Protein AF-A0A957H4E2-F1 (afdb_monomer_lite)

Structure (mmCIF, N/CA/C/O backbone):
data_AF-A0A957H4E2-F1
#
_entry.id   AF-A0A957H4E2-F1
#
loop_
_atom_site.group_PDB
_atom_site.id
_atom_site.type_symbol
_atom_site.label_atom_id
_atom_site.label_alt_id
_atom_site.label_comp_id
_atom_site.label_asym_id
_atom_site.label_entity_id
_atom_site.label_seq_id
_atom_site.pdbx_PDB_ins_code
_atom_site.Cartn_x
_atom_site.Cartn_y
_atom_site.Cartn_z
_atom_site.occupancy
_atom_site.B_iso_or_equiv
_atom_site.auth_seq_id
_atom_site.auth_comp_id
_atom_site.auth_asym_id
_atom_site.auth_atom_id
_atom_site.pdbx_PDB_model_num
ATOM 1 N N . ALA A 1 1 ? -12.665 10.438 5.066 1.00 89.50 1 ALA A N 1
ATOM 2 C CA . ALA A 1 1 ? -11.589 9.584 5.583 1.00 89.50 1 ALA A CA 1
ATOM 3 C C . ALA A 1 1 ? -10.577 10.462 6.295 1.00 89.50 1 ALA A C 1
ATOM 5 O O . ALA A 1 1 ? -10.152 11.450 5.703 1.00 89.50 1 ALA A O 1
ATOM 6 N N . ALA A 1 2 ? -10.287 10.157 7.556 1.00 92.19 2 ALA A N 1
ATOM 7 C CA . ALA A 1 2 ? -9.293 10.855 8.377 1.00 92.19 2 ALA A CA 1
ATOM 8 C C . ALA A 1 2 ? -8.005 10.023 8.428 1.00 92.19 2 ALA A C 1
ATOM 10 O O . ALA A 1 2 ? -8.091 8.807 8.296 1.00 92.19 2 ALA A O 1
ATOM 11 N N . ASP A 1 3 ? -6.829 10.624 8.594 1.00 90.56 3 ASP A N 1
ATOM 12 C CA . ASP A 1 3 ? -5.566 9.874 8.739 1.00 90.56 3 ASP A CA 1
ATOM 13 C C . ASP A 1 3 ? -5.181 9.568 10.193 1.00 90.56 3 ASP A C 1
ATOM 15 O O . ASP A 1 3 ? -4.260 8.786 10.439 1.00 90.56 3 ASP A O 1
ATOM 19 N N . ASP A 1 4 ? -5.919 10.150 11.132 1.00 93.38 4 ASP A N 1
ATOM 20 C CA . ASP A 1 4 ? -5.797 9.985 12.574 1.00 93.38 4 ASP A CA 1
ATOM 21 C C . ASP A 1 4 ? -7.201 9.994 13.221 1.00 93.38 4 ASP A C 1
ATOM 23 O O . ASP A 1 4 ? -8.188 10.362 12.573 1.00 93.38 4 ASP A O 1
ATOM 27 N N . ILE A 1 5 ? -7.313 9.588 14.489 1.00 93.94 5 ILE A N 1
ATOM 28 C CA . ILE A 1 5 ? -8.546 9.698 15.282 1.00 93.94 5 ILE A CA 1
ATOM 29 C C . ILE A 1 5 ? -8.480 10.999 16.098 1.00 93.94 5 ILE A C 1
ATOM 31 O O . ILE A 1 5 ? -7.673 11.084 17.024 1.00 93.94 5 ILE A O 1
ATOM 35 N N . PRO A 1 6 ? -9.333 12.006 15.818 1.00 92.44 6 PRO A N 1
ATOM 36 C CA . PRO A 1 6 ? -9.335 13.263 16.558 1.00 92.44 6 PRO A CA 1
ATOM 37 C C . PRO A 1 6 ? -9.463 13.054 18.078 1.00 92.44 6 PRO A C 1
ATOM 39 O O . PRO A 1 6 ? -10.365 12.330 18.510 1.00 92.44 6 PRO A O 1
ATOM 42 N N . PRO A 1 7 ? -8.663 13.737 18.922 1.00 91.94 7 PRO A N 1
ATOM 43 C CA . PRO A 1 7 ? -8.766 13.629 20.382 1.00 91.94 7 PRO A CA 1
ATOM 44 C C . PRO A 1 7 ? -10.170 13.918 20.930 1.00 91.94 7 PRO A C 1
ATOM 46 O O . PRO A 1 7 ? -10.612 13.289 21.887 1.00 91.94 7 PRO A O 1
ATOM 49 N N . ALA A 1 8 ? -10.910 14.827 20.288 1.00 93.12 8 ALA A N 1
ATOM 50 C CA . ALA A 1 8 ? -12.291 15.129 20.657 1.00 93.12 8 ALA A CA 1
ATOM 51 C C . ALA A 1 8 ? -13.237 13.927 20.479 1.00 93.12 8 ALA A C 1
ATOM 53 O O . ALA A 1 8 ? -14.220 13.805 21.200 1.00 93.12 8 ALA A O 1
ATOM 54 N N . TRP A 1 9 ? -12.955 13.019 19.541 1.00 94.25 9 TRP A N 1
ATOM 55 C CA . TRP A 1 9 ? -13.777 11.823 19.347 1.00 94.25 9 TRP A CA 1
ATOM 56 C C . TRP A 1 9 ? -13.541 10.812 20.472 1.00 94.25 9 TRP A C 1
ATOM 58 O O . TRP A 1 9 ? -14.488 10.180 20.930 1.00 94.25 9 TRP A O 1
ATOM 68 N N . TRP A 1 10 ? -12.315 10.730 20.997 1.00 92.44 10 TRP A N 1
ATOM 69 C CA . TRP A 1 10 ? -12.010 9.941 22.193 1.00 92.44 10 TRP A CA 1
ATOM 70 C C . TRP A 1 10 ? -12.747 10.446 23.437 1.00 92.44 10 TRP A C 1
ATOM 72 O O . TRP A 1 10 ? -13.267 9.638 24.207 1.00 92.44 10 TRP A O 1
ATOM 82 N N . SER A 1 11 ? -12.816 11.765 23.644 1.00 92.06 11 SER A N 1
ATOM 83 C CA . SER A 1 11 ? -13.501 12.343 24.810 1.00 92.06 11 SER A CA 1
ATOM 84 C C . SER A 1 11 ? -15.027 12.264 24.715 1.00 92.06 11 SER A C 1
ATOM 86 O O . SER A 1 11 ? -15.696 12.189 25.742 1.00 92.06 11 SER A O 1
ATOM 88 N N . GLN A 1 12 ? -15.579 12.247 23.500 1.00 94.44 12 GLN A N 1
ATOM 89 C CA . GLN A 1 12 ? -17.020 12.113 23.256 1.00 94.44 12 GLN A CA 1
ATOM 90 C C . GLN A 1 12 ? -17.516 10.661 23.313 1.00 94.44 12 GLN A C 1
ATOM 92 O O . GLN A 1 12 ? -18.709 10.426 23.501 1.00 94.44 12 GLN A O 1
ATOM 97 N N . LEU A 1 13 ? -16.626 9.678 23.159 1.00 95.44 13 LEU A N 1
ATOM 98 C CA . LEU A 1 13 ? -16.972 8.265 23.286 1.00 95.44 13 LEU A CA 1
ATOM 99 C C . LEU A 1 13 ? -17.162 7.880 24.754 1.00 95.44 13 LEU A C 1
ATOM 101 O O . LEU A 1 13 ? -16.257 8.044 25.570 1.00 95.44 13 LEU A O 1
ATOM 105 N N . THR A 1 14 ? -18.295 7.261 25.087 1.00 93.19 14 THR A N 1
ATOM 106 C CA . THR A 1 14 ? -18.456 6.593 26.388 1.00 93.19 14 THR A CA 1
ATOM 107 C C . THR A 1 14 ? -17.452 5.441 26.524 1.00 93.19 14 THR A C 1
ATOM 109 O O . THR A 1 14 ? -16.922 4.958 25.524 1.00 93.19 14 THR A O 1
ATOM 112 N N . LEU A 1 15 ? -17.193 4.962 27.747 1.00 87.69 15 LEU A N 1
ATOM 113 C CA . LEU A 1 15 ? -16.215 3.887 28.011 1.00 87.69 15 LEU A CA 1
ATOM 114 C C . LEU A 1 15 ? -16.519 2.556 27.298 1.00 87.69 15 LEU A C 1
ATOM 116 O O . LEU A 1 15 ? -15.621 1.735 27.142 1.00 87.69 15 LEU A O 1
ATOM 120 N N . THR A 1 16 ? -17.761 2.366 26.853 1.00 89.12 16 THR A N 1
ATOM 121 C CA . THR A 1 16 ? -18.240 1.225 26.055 1.00 89.12 16 THR A CA 1
ATOM 122 C C . THR A 1 16 ? -18.768 1.661 24.685 1.00 89.12 16 THR A C 1
ATOM 124 O O . THR A 1 16 ? -19.478 0.918 24.008 1.00 89.12 16 THR A O 1
ATOM 127 N N . GLY A 1 17 ? -18.459 2.897 24.293 1.00 95.31 17 GLY A N 1
ATOM 128 C CA . GLY A 1 17 ? -18.901 3.500 23.051 1.00 95.31 17 GLY A CA 1
ATOM 129 C C . GLY A 1 17 ? -18.269 2.834 21.836 1.00 95.31 17 GLY A C 1
ATOM 130 O O . GLY A 1 17 ? -17.221 2.188 21.911 1.00 95.3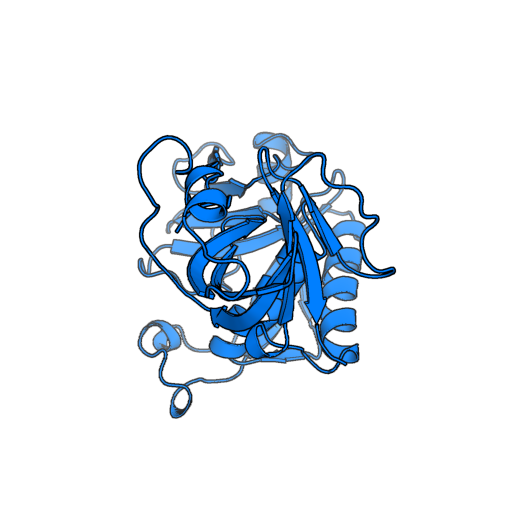1 17 GLY A O 1
ATOM 131 N N . ARG A 1 18 ? -18.912 3.038 20.691 1.00 97.44 18 ARG A N 1
ATOM 132 C CA . ARG A 1 18 ? -18.462 2.554 19.391 1.00 97.44 18 ARG A CA 1
ATOM 133 C C . ARG A 1 18 ? -18.244 3.727 18.456 1.00 97.44 18 ARG A C 1
ATOM 135 O O . ARG A 1 18 ? -19.069 4.637 18.406 1.00 97.44 18 ARG A O 1
ATOM 142 N N . ILE A 1 19 ? -17.178 3.662 17.670 1.00 97.12 19 ILE A N 1
ATOM 143 C CA . ILE A 1 19 ? -16.944 4.580 16.559 1.00 97.12 19 ILE A CA 1
ATOM 144 C C . ILE A 1 19 ? -16.755 3.794 15.271 1.00 97.12 19 ILE A C 1
ATOM 146 O O . ILE A 1 19 ? -16.023 2.810 15.238 1.00 97.12 19 ILE A O 1
ATOM 150 N N . ALA A 1 20 ? -17.421 4.226 14.206 1.00 97.44 20 ALA A N 1
ATOM 151 C CA . ALA A 1 20 ? -17.245 3.678 12.872 1.00 97.44 20 ALA A CA 1
ATOM 152 C C . ALA A 1 20 ? -16.796 4.803 11.944 1.00 97.44 20 ALA A C 1
ATOM 154 O O . ALA A 1 20 ? -17.471 5.828 11.839 1.00 97.44 20 ALA A O 1
ATOM 155 N N . MET A 1 21 ? -15.636 4.646 11.311 1.00 96.25 21 MET A N 1
ATOM 156 C CA . MET A 1 21 ? -15.047 5.718 10.520 1.00 96.25 21 MET A CA 1
ATOM 157 C C . MET A 1 21 ? -14.196 5.206 9.356 1.00 96.25 21 MET A C 1
ATOM 159 O O . MET A 1 21 ? -13.532 4.173 9.466 1.00 96.25 21 MET A O 1
ATOM 163 N N . PRO A 1 22 ? -14.161 5.952 8.239 1.00 95.50 22 PRO A N 1
ATOM 164 C CA . PRO A 1 22 ? -13.151 5.760 7.215 1.00 95.50 22 PRO A CA 1
ATOM 165 C C . PRO A 1 22 ? -11.804 6.327 7.684 1.00 95.50 22 PRO A C 1
ATOM 167 O O . PRO A 1 22 ? -11.683 7.529 7.943 1.00 95.50 22 PRO A O 1
ATOM 170 N N . LEU A 1 23 ? -10.793 5.468 7.735 1.00 94.44 23 LEU A N 1
ATOM 171 C CA . LEU A 1 23 ? -9.433 5.761 8.165 1.00 94.44 23 LEU A CA 1
ATOM 172 C C . LEU A 1 23 ? -8.455 5.626 6.990 1.00 94.44 23 LEU A C 1
ATOM 174 O O . LEU A 1 23 ? -8.566 4.710 6.177 1.00 94.44 23 LEU A O 1
ATOM 178 N N . ILE A 1 24 ? -7.490 6.537 6.915 1.00 92.94 24 ILE A N 1
ATOM 179 C CA . ILE A 1 24 ? -6.344 6.494 6.011 1.00 92.94 24 ILE A CA 1
ATOM 180 C C . ILE A 1 24 ? -5.128 6.009 6.803 1.00 92.94 24 ILE A C 1
ATOM 182 O O . ILE A 1 24 ? -4.700 6.648 7.763 1.00 92.94 24 ILE A O 1
ATOM 186 N N . LEU A 1 25 ? -4.535 4.902 6.367 1.00 90.94 25 LEU A N 1
ATOM 187 C CA . LEU A 1 25 ? -3.287 4.375 6.914 1.00 90.94 25 LEU A CA 1
ATOM 188 C C . LEU A 1 25 ? -2.094 4.861 6.069 1.00 90.94 25 LEU A C 1
ATOM 190 O O . LEU A 1 25 ? -1.960 6.047 5.754 1.00 90.94 25 LEU A O 1
ATOM 194 N N . VAL A 1 26 ? -1.198 3.959 5.699 1.00 88.94 26 VAL A N 1
ATOM 195 C CA . VAL A 1 26 ? -0.041 4.219 4.837 1.00 88.94 26 VAL A CA 1
ATOM 196 C C . VAL A 1 26 ? -0.453 4.383 3.380 1.00 88.94 26 VAL A C 1
ATOM 198 O O . VAL A 1 26 ? -1.421 3.771 2.939 1.00 88.94 26 VAL A O 1
ATOM 201 N N . ALA A 1 27 ? 0.278 5.215 2.632 1.00 86.31 27 ALA A N 1
ATOM 202 C CA . ALA A 1 27 ? 0.116 5.362 1.183 1.00 86.31 27 ALA A CA 1
ATOM 203 C C . ALA A 1 27 ? -1.363 5.457 0.732 1.00 86.31 27 ALA A C 1
ATOM 205 O O . ALA A 1 27 ? -1.785 4.787 -0.209 1.00 86.31 27 ALA A O 1
ATOM 206 N N . ASN A 1 28 ? -2.161 6.262 1.454 1.00 86.50 28 ASN A N 1
ATOM 207 C CA . ASN A 1 28 ? -3.600 6.478 1.240 1.00 86.50 28 ASN A CA 1
ATOM 208 C C . ASN A 1 28 ? -4.463 5.200 1.211 1.00 86.50 28 ASN A C 1
ATOM 210 O O . ASN A 1 28 ? -5.554 5.220 0.639 1.00 86.50 28 ASN A O 1
ATOM 214 N N . LEU A 1 29 ? -3.997 4.105 1.811 1.00 90.88 29 LEU A N 1
ATOM 215 C CA . LEU A 1 29 ? -4.801 2.916 2.050 1.00 90.88 29 LEU A CA 1
ATOM 216 C C . LEU A 1 29 ? -5.994 3.314 2.921 1.00 90.88 29 LEU A C 1
ATOM 218 O O . LEU A 1 29 ? -5.822 3.669 4.088 1.00 90.88 29 LEU A O 1
ATOM 222 N N . GLN A 1 30 ? -7.187 3.289 2.331 1.00 92.75 30 GLN A N 1
ATOM 223 C CA . GLN A 1 30 ? -8.427 3.628 3.013 1.00 92.75 30 GLN A CA 1
ATOM 224 C C . GLN A 1 30 ? -9.163 2.373 3.457 1.00 92.75 30 GLN A C 1
ATOM 226 O O . GLN A 1 30 ? -9.497 1.509 2.646 1.00 92.75 30 GLN A O 1
ATOM 231 N N . LEU A 1 31 ? -9.464 2.317 4.750 1.00 95.56 31 LEU A N 1
ATOM 232 C CA . LEU A 1 31 ? -10.261 1.265 5.364 1.00 95.56 31 LEU A CA 1
ATOM 233 C C . LEU A 1 31 ? -11.445 1.894 6.089 1.00 95.56 31 LEU A C 1
ATOM 235 O O . LEU A 1 31 ? -11.311 2.939 6.719 1.00 95.56 31 LEU A O 1
ATOM 239 N N . PHE A 1 32 ? -12.608 1.260 6.022 1.00 97.31 32 PHE A N 1
ATOM 240 C CA . PHE A 1 32 ? -13.698 1.554 6.939 1.00 97.31 32 PHE A CA 1
ATOM 241 C C . PHE A 1 32 ? -13.554 0.639 8.147 1.00 97.31 32 PHE A C 1
ATOM 243 O O . PHE A 1 32 ? -13.555 -0.588 7.998 1.00 97.31 32 PHE A O 1
ATOM 250 N N . VAL A 1 33 ? -13.405 1.241 9.326 1.00 98.12 33 VAL A N 1
ATOM 251 C CA . VAL A 1 33 ? -13.132 0.521 10.568 1.00 98.12 33 VAL A CA 1
ATOM 252 C C . VAL A 1 33 ? -14.187 0.866 11.601 1.00 98.12 33 VAL A C 1
ATOM 254 O O . VAL A 1 33 ? -14.479 2.037 11.839 1.00 98.12 33 VAL A O 1
ATOM 257 N N . THR A 1 34 ? -14.746 -0.166 12.223 1.00 98.44 34 THR A N 1
ATOM 258 C CA . THR A 1 34 ? -15.570 -0.033 13.425 1.00 98.44 34 THR A CA 1
ATOM 259 C C . THR A 1 34 ? -14.745 -0.451 14.626 1.00 98.44 34 THR A C 1
ATOM 261 O O . THR A 1 34 ? -14.197 -1.551 14.630 1.00 98.44 34 THR A O 1
ATOM 264 N N . PHE A 1 35 ? -14.666 0.411 15.633 1.00 98.25 35 PHE A N 1
ATOM 265 C CA . PHE A 1 35 ? -13.980 0.177 16.893 1.00 98.25 35 PHE A CA 1
ATOM 266 C C . PHE A 1 35 ? -14.965 0.187 18.058 1.00 98.25 35 PHE A C 1
ATOM 268 O O . PHE A 1 35 ? -15.792 1.094 18.158 1.00 98.25 35 PHE A O 1
ATOM 275 N N . ASP A 1 36 ? -14.805 -0.764 18.973 1.00 97.75 36 ASP A N 1
ATOM 276 C CA . ASP A 1 36 ? -15.386 -0.698 20.312 1.00 97.75 36 ASP A CA 1
ATOM 277 C C . ASP A 1 36 ? -14.331 -0.166 21.286 1.00 97.75 36 ASP A C 1
ATOM 279 O O . ASP A 1 36 ? -13.177 -0.612 21.266 1.00 97.75 36 ASP A O 1
ATOM 283 N N . ARG A 1 37 ? -14.719 0.765 22.162 1.00 95.88 37 ARG A N 1
ATOM 284 C CA . ARG A 1 37 ? -13.857 1.227 23.252 1.00 95.88 37 ARG A CA 1
ATOM 285 C C . ARG A 1 37 ? -13.789 0.181 24.357 1.00 95.88 37 ARG A C 1
ATOM 287 O O . ARG A 1 37 ? -14.812 -0.334 24.805 1.00 95.88 37 ARG A O 1
ATOM 294 N N . ARG A 1 38 ? -12.568 -0.130 24.797 1.00 92.00 38 ARG A N 1
ATOM 295 C CA . ARG A 1 38 ? -12.277 -0.996 25.944 1.00 92.00 38 ARG A CA 1
ATOM 296 C C . ARG A 1 38 ? -11.230 -0.315 26.820 1.00 92.00 38 ARG A C 1
ATOM 298 O O . ARG A 1 38 ? -10.031 -0.454 26.599 1.00 92.00 38 ARG A O 1
ATOM 305 N N . GLY A 1 39 ? -11.701 0.453 27.800 1.00 88.88 39 GLY A N 1
ATOM 306 C CA . GLY A 1 39 ? -10.834 1.279 28.641 1.00 88.88 39 GLY A CA 1
ATOM 307 C C . GLY A 1 39 ? -10.182 2.406 27.835 1.00 88.88 39 GLY A C 1
ATOM 308 O O . GLY A 1 39 ? -10.878 3.266 27.285 1.00 88.88 39 GLY A O 1
ATOM 309 N N . GLU A 1 40 ? -8.852 2.392 27.773 1.00 89.12 40 GLU A N 1
ATOM 310 C CA . GLU A 1 40 ? -8.034 3.378 27.049 1.00 89.12 40 GLU A CA 1
ATOM 311 C C . GLU A 1 40 ? -7.718 2.971 25.601 1.00 89.12 40 GLU A C 1
ATOM 313 O O . GLU A 1 40 ? -7.109 3.739 24.860 1.00 89.12 40 GLU A O 1
ATOM 318 N N . GLU A 1 41 ? -8.157 1.785 25.173 1.00 93.12 41 GLU A N 1
ATOM 319 C CA . GLU A 1 41 ? -7.954 1.288 23.814 1.00 93.12 41 GLU A CA 1
ATOM 320 C C . GLU A 1 41 ? -9.254 1.300 22.998 1.00 93.12 41 GLU A C 1
ATOM 322 O O . GLU A 1 41 ? -10.364 1.126 23.512 1.00 93.12 41 GLU A O 1
ATOM 327 N N . LEU A 1 42 ? -9.095 1.416 21.684 1.00 96.31 42 LEU A N 1
ATOM 328 C CA . LEU A 1 42 ? -10.105 1.093 20.684 1.00 96.31 42 LEU A CA 1
ATOM 329 C C . LEU A 1 42 ? -9.711 -0.214 19.994 1.00 96.31 42 LEU A C 1
ATOM 331 O O . LEU A 1 42 ? -8.598 -0.338 19.484 1.00 96.31 42 LEU A O 1
ATOM 335 N N . ILE A 1 43 ? -10.623 -1.185 19.947 1.00 96.56 43 ILE A N 1
ATOM 336 C CA . ILE A 1 43 ? -10.391 -2.494 19.319 1.00 96.56 43 ILE A CA 1
ATOM 337 C C . ILE A 1 43 ? -11.349 -2.665 18.149 1.00 96.56 43 ILE A C 1
ATOM 339 O O . ILE A 1 43 ? -12.562 -2.522 18.306 1.00 96.56 43 ILE A O 1
ATOM 343 N N . SER A 1 44 ? -10.808 -2.971 16.970 1.00 97.88 44 SER A N 1
ATOM 344 C CA . SER A 1 44 ? -11.624 -3.128 15.772 1.00 97.88 44 SER A CA 1
ATOM 345 C C . SER A 1 44 ? -12.539 -4.343 15.886 1.00 97.88 44 SER A C 1
ATOM 347 O O . SER A 1 44 ? -12.067 -5.449 16.165 1.00 97.88 44 SER A O 1
ATOM 349 N N . THR A 1 45 ? -13.815 -4.161 15.580 1.00 97.62 45 THR A N 1
ATOM 350 C CA . THR A 1 45 ? -14.800 -5.237 15.416 1.00 97.62 45 THR A CA 1
ATOM 351 C C . THR A 1 45 ? -15.097 -5.537 13.954 1.00 97.62 45 THR A C 1
ATOM 353 O O . THR A 1 45 ? -15.485 -6.655 13.629 1.00 97.62 45 THR A O 1
ATOM 356 N N . GLN A 1 46 ? -14.870 -4.569 13.065 1.00 97.44 46 GLN A N 1
ATOM 357 C CA . GLN A 1 46 ? -15.009 -4.741 11.625 1.00 97.44 46 GLN A CA 1
ATOM 358 C C . GLN A 1 46 ? -13.978 -3.887 10.895 1.00 97.44 46 GLN A C 1
ATOM 360 O O . GLN A 1 46 ? -13.791 -2.716 11.228 1.00 97.44 46 GLN A O 1
ATOM 365 N N . VAL A 1 47 ? -13.359 -4.465 9.868 1.00 97.75 47 VAL A N 1
ATOM 366 C CA . VAL A 1 47 ? -12.474 -3.775 8.928 1.00 97.75 47 VAL A CA 1
ATOM 367 C C . VAL A 1 47 ? -12.914 -4.142 7.514 1.00 97.75 47 VAL A C 1
ATOM 369 O O . VAL A 1 47 ? -13.173 -5.305 7.213 1.00 97.75 47 VAL A O 1
ATOM 372 N N . SER A 1 48 ? -13.038 -3.148 6.640 1.00 95.44 48 SER A N 1
ATOM 373 C CA . SER A 1 48 ? -13.471 -3.348 5.254 1.00 95.44 48 SER A CA 1
ATOM 374 C C . SER A 1 48 ? -12.786 -2.353 4.315 1.00 95.44 48 SER A C 1
ATOM 376 O O . SER A 1 48 ? -12.416 -1.261 4.758 1.00 95.44 48 SER A O 1
ATOM 378 N N . PRO A 1 49 ? -12.571 -2.709 3.036 1.00 92.19 49 PRO A N 1
ATOM 379 C CA . PRO A 1 49 ? -12.006 -1.781 2.064 1.00 92.19 49 PRO A CA 1
ATOM 380 C C . PRO A 1 49 ? -13.001 -0.647 1.811 1.00 92.19 49 PRO A C 1
ATOM 382 O O . PRO A 1 49 ? -14.213 -0.861 1.854 1.00 92.19 49 PRO A O 1
ATOM 385 N N . THR A 1 50 ? -12.512 0.563 1.544 1.00 91.56 50 THR A N 1
ATOM 386 C CA . THR A 1 50 ? -13.406 1.687 1.259 1.00 91.56 50 THR A CA 1
ATOM 387 C C . THR A 1 50 ? -12.748 2.772 0.416 1.00 91.56 50 THR A C 1
ATOM 389 O O . THR A 1 50 ? -11.527 2.866 0.347 1.00 91.56 50 THR A O 1
ATOM 392 N N . ALA A 1 51 ? -13.564 3.644 -0.179 1.00 88.56 51 ALA A N 1
ATOM 393 C CA . ALA A 1 51 ? -13.117 4.853 -0.863 1.00 88.56 51 ALA A CA 1
ATOM 394 C C . ALA A 1 51 ? -14.023 6.035 -0.484 1.00 88.56 51 ALA A C 1
ATOM 396 O O . ALA A 1 51 ? -15.023 6.310 -1.140 1.00 88.56 51 ALA A O 1
ATOM 397 N N . PHE A 1 52 ? -13.689 6.727 0.605 1.00 90.25 52 PHE A N 1
ATOM 398 C CA . PHE A 1 52 ? -14.382 7.945 1.024 1.00 90.25 52 PHE A CA 1
ATOM 399 C C . PHE A 1 52 ? -13.602 9.192 0.596 1.00 90.25 52 PHE A C 1
ATOM 401 O O . PHE A 1 52 ? -12.367 9.212 0.554 1.00 90.25 52 PHE A O 1
ATOM 408 N N . ILE A 1 53 ? -14.332 10.286 0.372 1.00 89.88 53 ILE A N 1
ATOM 409 C CA . ILE A 1 53 ? -13.732 11.624 0.327 1.00 89.88 53 ILE A CA 1
ATOM 410 C C . ILE A 1 53 ? -12.974 11.902 1.630 1.00 89.88 53 ILE A C 1
ATOM 412 O O . ILE A 1 53 ? -13.330 11.381 2.692 1.00 89.88 53 ILE A O 1
ATOM 416 N N . ARG A 1 54 ? -11.920 12.718 1.576 1.00 88.94 54 ARG A N 1
ATOM 417 C CA . ARG A 1 54 ? -11.150 13.088 2.772 1.00 88.94 54 ARG A CA 1
ATOM 418 C C . ARG A 1 54 ? -11.993 13.921 3.738 1.00 88.94 54 ARG A C 1
ATOM 420 O O . ARG A 1 54 ? -12.857 14.688 3.317 1.00 88.94 54 ARG A O 1
ATOM 427 N N . LEU A 1 55 ? -11.768 13.712 5.034 1.00 89.88 55 LEU A N 1
ATOM 428 C CA . LEU A 1 55 ? -12.296 14.602 6.065 1.00 89.88 55 LEU A CA 1
ATOM 429 C C . LEU A 1 55 ? -11.605 15.959 5.895 1.00 89.88 55 LEU A C 1
ATOM 431 O O . LEU A 1 55 ? -10.411 15.973 5.644 1.00 89.88 55 LEU A O 1
ATOM 435 N N . ARG A 1 56 ? -12.325 17.075 6.006 1.00 87.75 56 ARG A N 1
ATOM 436 C CA . ARG A 1 56 ? -11.714 18.413 5.939 1.00 87.75 56 ARG A CA 1
ATOM 437 C C . ARG A 1 56 ? -11.366 18.913 7.336 1.00 87.75 56 ARG A C 1
ATOM 439 O O . ARG A 1 56 ? -12.111 18.645 8.279 1.00 87.75 56 ARG A O 1
ATOM 446 N N . GLY A 1 57 ? -10.291 19.688 7.449 1.00 85.50 57 GLY A N 1
ATOM 447 C CA . GLY A 1 57 ? -9.892 20.359 8.691 1.00 85.50 57 GLY A CA 1
ATOM 448 C C . GLY A 1 57 ? -8.616 19.787 9.312 1.00 85.50 57 GLY A C 1
ATOM 449 O O . GLY A 1 57 ? -7.786 19.206 8.623 1.00 85.50 57 GLY A O 1
ATOM 450 N N . ALA A 1 58 ? -8.452 19.952 10.628 1.00 78.75 58 ALA A N 1
ATOM 451 C CA . ALA A 1 58 ? -7.191 19.677 11.335 1.00 78.75 58 ALA A CA 1
ATOM 452 C C . ALA A 1 58 ? -6.682 18.221 11.237 1.00 78.75 58 ALA A C 1
ATOM 454 O O . ALA A 1 58 ? -5.506 17.971 11.473 1.00 78.75 58 ALA A O 1
ATOM 455 N N . HIS A 1 59 ? -7.552 17.279 10.861 1.00 76.94 59 HIS A N 1
ATOM 456 C CA . HIS A 1 59 ? -7.250 15.849 10.707 1.00 76.94 59 HIS A CA 1
ATOM 457 C C . HIS A 1 59 ? -7.508 15.347 9.268 1.00 76.94 59 HIS A C 1
ATOM 459 O O . HIS A 1 59 ? -7.835 14.181 9.046 1.00 76.94 59 HIS A O 1
ATOM 465 N N . GLU A 1 60 ? -7.427 16.245 8.276 1.00 78.69 60 GLU A N 1
ATOM 466 C CA . GLU A 1 60 ? -7.530 15.927 6.836 1.00 78.69 60 GLU A CA 1
ATOM 467 C C . GLU A 1 60 ? -6.357 15.084 6.315 1.00 78.69 60 GLU A C 1
ATOM 469 O O . GLU A 1 60 ? -6.464 14.364 5.312 1.00 78.69 60 GLU A O 1
ATOM 474 N N . GLY A 1 61 ? -5.259 15.131 7.059 1.00 68.12 61 GLY A N 1
ATOM 475 C CA . GLY A 1 61 ? -4.124 14.264 6.894 1.00 68.12 61 GLY A CA 1
ATOM 476 C C . GLY A 1 61 ? -3.231 14.533 5.703 1.00 68.12 61 GLY A C 1
ATOM 477 O O . GLY A 1 61 ? -3.575 15.237 4.752 1.00 68.12 61 GLY A O 1
ATOM 478 N N . GLY A 1 62 ? -2.056 13.905 5.737 1.00 69.31 62 GLY A N 1
ATOM 479 C CA . GLY A 1 62 ? -1.075 13.985 4.659 1.00 69.31 62 GLY A CA 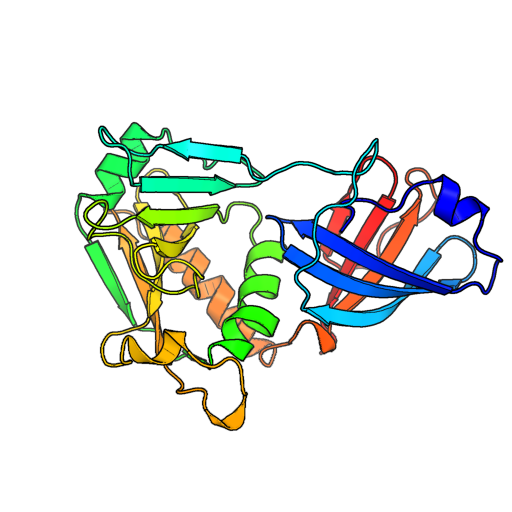1
ATOM 480 C C . GLY A 1 62 ? -1.649 13.453 3.342 1.00 69.31 62 GLY A C 1
ATOM 481 O O . GLY A 1 62 ? -2.048 12.292 3.217 1.00 69.31 62 GLY A O 1
ATOM 482 N N . GLY A 1 63 ? -1.760 14.314 2.332 1.00 72.56 63 GLY A N 1
ATOM 483 C CA . GLY A 1 63 ? -1.979 13.909 0.942 1.00 72.56 63 GLY A CA 1
ATOM 484 C C . GLY A 1 63 ? -0.918 12.921 0.466 1.00 72.56 63 GLY A C 1
ATOM 485 O O . GLY A 1 63 ? 0.174 12.853 1.028 1.00 72.56 63 GLY A O 1
ATOM 486 N N . PHE A 1 64 ? -1.186 12.216 -0.634 1.00 82.88 64 PHE A N 1
ATOM 487 C CA . PHE A 1 64 ? -0.048 11.787 -1.442 1.00 82.88 64 PHE A CA 1
ATOM 488 C C . PHE A 1 64 ? 0.682 13.025 -1.937 1.00 82.88 64 PHE A C 1
ATOM 490 O O . PHE A 1 64 ? 0.052 13.950 -2.456 1.00 82.88 64 PHE A O 1
ATOM 497 N N . LYS A 1 65 ? 2.007 12.998 -1.856 1.00 89.12 65 LYS A N 1
ATOM 498 C CA . LYS A 1 65 ? 2.821 13.869 -2.693 1.00 89.12 65 LYS A CA 1
ATOM 499 C C . LYS A 1 65 ? 2.878 13.262 -4.086 1.00 89.12 65 LYS A C 1
ATOM 501 O O . LYS A 1 65 ? 2.764 12.046 -4.244 1.00 89.12 65 LYS A O 1
ATOM 506 N N . ARG A 1 66 ? 2.997 14.118 -5.094 1.00 91.75 66 AR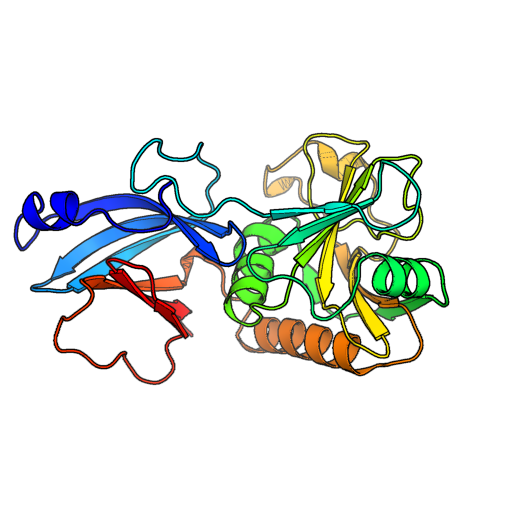G A N 1
ATOM 507 C CA . ARG A 1 66 ? 3.078 13.722 -6.496 1.00 91.75 66 ARG A CA 1
ATOM 508 C C . ARG A 1 66 ? 4.257 14.437 -7.126 1.00 91.75 66 ARG A C 1
ATOM 510 O O . ARG A 1 66 ? 4.302 15.662 -7.085 1.00 91.75 66 ARG A O 1
ATOM 517 N N . THR A 1 67 ? 5.141 13.670 -7.747 1.00 94.19 67 THR A N 1
ATOM 518 C CA . THR A 1 67 ? 6.325 14.199 -8.427 1.00 94.19 67 THR A CA 1
ATOM 519 C C . THR A 1 67 ? 6.347 13.672 -9.851 1.00 94.19 67 THR A C 1
ATOM 521 O O . THR A 1 67 ? 6.128 12.480 -10.074 1.00 94.19 67 THR A O 1
ATOM 524 N N . ALA A 1 68 ? 6.539 14.571 -10.816 1.00 95.06 68 ALA A N 1
ATOM 525 C CA . ALA A 1 68 ? 6.726 14.194 -12.212 1.00 95.06 68 ALA A CA 1
ATOM 526 C C . ALA A 1 68 ? 8.057 13.452 -12.375 1.00 95.06 68 ALA A C 1
ATOM 528 O O . ALA A 1 68 ? 9.021 13.761 -11.682 1.00 95.06 68 ALA A O 1
ATOM 529 N N . VAL A 1 69 ? 8.091 12.473 -13.272 1.00 94.56 69 VAL A N 1
ATOM 530 C CA . VAL A 1 69 ? 9.271 11.652 -13.560 1.00 94.56 69 VAL A CA 1
ATOM 531 C C . VAL A 1 69 ? 9.561 11.775 -15.050 1.00 94.56 69 VAL A C 1
ATOM 533 O O . VAL A 1 69 ? 8.709 11.443 -15.875 1.00 94.56 69 VAL A O 1
ATOM 536 N N . GLY A 1 70 ? 10.753 12.261 -15.390 1.00 88.69 70 GLY A N 1
ATOM 537 C CA . GLY A 1 70 ? 11.174 12.493 -16.771 1.00 88.69 70 GLY A CA 1
ATOM 538 C C . GLY A 1 70 ? 10.796 13.861 -17.357 1.00 88.69 70 GLY A C 1
ATOM 539 O O . GLY A 1 70 ? 10.191 14.695 -16.686 1.00 88.69 70 GLY A O 1
ATOM 540 N N . PRO A 1 71 ? 11.152 14.101 -18.633 1.00 83.19 71 PRO A N 1
ATOM 541 C CA . PRO A 1 71 ? 11.091 15.421 -19.269 1.00 83.19 71 PRO A CA 1
ATOM 542 C C . PRO A 1 71 ? 9.679 15.863 -19.694 1.00 83.19 71 PRO A C 1
ATOM 544 O O . PRO A 1 71 ? 9.486 17.013 -20.080 1.00 83.19 71 PRO A O 1
ATOM 547 N N . GLY A 1 72 ? 8.690 14.963 -19.671 1.00 78.38 72 GLY A N 1
ATOM 548 C CA . GLY A 1 72 ? 7.332 15.218 -20.160 1.00 78.38 72 GLY A CA 1
ATOM 549 C C . GLY A 1 72 ? 6.277 15.289 -19.056 1.00 78.38 72 GLY A C 1
ATOM 550 O O . GLY A 1 72 ? 6.427 14.731 -17.971 1.00 78.38 72 GLY A O 1
ATOM 551 N N . GLN A 1 73 ? 5.139 15.913 -19.364 1.00 75.94 73 GLN A N 1
ATOM 552 C CA . GLN A 1 73 ? 3.956 15.862 -18.505 1.00 75.94 73 GLN A CA 1
ATOM 553 C C . GLN A 1 73 ? 3.186 14.570 -18.789 1.00 75.94 73 GLN A C 1
ATOM 555 O O . GLN A 1 73 ? 2.415 14.491 -19.740 1.00 75.94 73 GLN A O 1
ATOM 560 N N . GLY A 1 74 ? 3.399 13.531 -17.983 1.00 91.00 74 GLY A N 1
ATOM 561 C CA . GLY A 1 74 ? 2.617 12.307 -18.163 1.00 91.00 74 GLY A CA 1
ATOM 562 C C . GLY A 1 74 ? 2.995 11.135 -17.278 1.00 91.00 74 GLY A C 1
ATOM 563 O O . GLY A 1 74 ? 2.111 10.343 -16.969 1.00 91.00 74 GLY A O 1
ATOM 564 N N . VAL A 1 75 ? 4.242 11.057 -16.807 1.00 96.06 75 VAL A N 1
ATOM 565 C CA . VAL A 1 75 ? 4.693 10.024 -15.862 1.00 96.06 75 VAL A CA 1
ATOM 566 C C . VAL A 1 75 ? 4.947 10.655 -14.503 1.00 96.06 75 VAL A C 1
ATOM 568 O O . VAL A 1 75 ? 5.501 11.750 -14.403 1.00 96.06 75 VAL A O 1
ATOM 571 N N . PHE A 1 76 ? 4.481 10.006 -13.445 1.00 95.75 76 PHE A N 1
ATOM 572 C CA . PHE A 1 76 ? 4.594 10.534 -12.097 1.00 95.75 76 PHE A CA 1
ATOM 573 C C . PHE A 1 76 ? 4.569 9.429 -11.051 1.00 95.75 76 PHE A C 1
ATOM 575 O O . PHE A 1 76 ? 3.950 8.382 -11.235 1.00 95.75 76 PHE A O 1
ATOM 582 N N . VAL A 1 77 ? 5.208 9.710 -9.922 1.00 95.75 77 VAL A N 1
ATOM 583 C CA . VAL A 1 77 ? 5.130 8.891 -8.715 1.00 95.75 77 VAL A CA 1
ATOM 584 C C . VAL A 1 77 ? 4.250 9.577 -7.681 1.00 95.75 77 VAL A C 1
ATOM 586 O O . VAL A 1 77 ? 4.350 10.789 -7.473 1.00 95.75 77 VAL A O 1
ATOM 589 N N . ARG A 1 78 ? 3.376 8.805 -7.030 1.00 94.12 78 ARG A N 1
ATOM 590 C CA . ARG A 1 78 ? 2.624 9.230 -5.845 1.00 94.12 78 ARG A CA 1
ATOM 591 C C . ARG A 1 78 ? 3.081 8.444 -4.635 1.00 94.12 78 ARG A C 1
ATOM 593 O O . ARG A 1 78 ? 3.142 7.218 -4.682 1.00 94.12 78 ARG A O 1
ATOM 600 N N . TYR A 1 79 ? 3.359 9.148 -3.549 1.00 92.19 79 TYR A N 1
ATOM 601 C CA . TYR A 1 79 ? 3.998 8.544 -2.389 1.00 92.19 79 TYR A CA 1
ATOM 602 C C . TYR A 1 79 ? 3.620 9.228 -1.076 1.00 92.19 79 TYR A C 1
ATOM 604 O O . TYR A 1 79 ? 3.240 10.403 -1.053 1.00 92.19 79 TYR A O 1
ATOM 612 N N . GLY A 1 80 ? 3.704 8.463 0.015 1.00 85.50 80 GLY A N 1
ATOM 613 C CA . GLY A 1 80 ? 3.715 9.000 1.379 1.00 85.50 80 GLY A CA 1
ATOM 614 C C . GLY A 1 80 ? 5.132 9.399 1.794 1.00 85.50 80 GLY A C 1
ATOM 615 O O . GLY A 1 80 ? 5.357 10.531 2.217 1.00 85.50 80 GLY A O 1
ATOM 616 N N . THR A 1 81 ? 6.089 8.500 1.553 1.00 86.94 81 THR A N 1
ATOM 617 C CA . THR A 1 81 ? 7.531 8.698 1.757 1.00 86.94 81 THR A CA 1
ATOM 618 C C . THR A 1 81 ? 8.224 8.790 0.398 1.00 86.94 81 THR A C 1
ATOM 620 O O . THR A 1 81 ? 7.938 7.959 -0.461 1.00 86.94 81 THR A O 1
ATOM 623 N N . PRO A 1 82 ? 9.073 9.803 0.141 1.00 90.06 82 PRO A N 1
ATOM 624 C CA . PRO A 1 82 ? 9.738 9.936 -1.153 1.00 90.06 82 PRO A CA 1
ATOM 625 C C . PRO A 1 82 ? 10.598 8.703 -1.467 1.00 90.06 82 PRO A C 1
ATOM 627 O O . PRO A 1 82 ? 11.245 8.184 -0.556 1.00 90.06 82 PRO A O 1
ATOM 630 N N . PRO A 1 83 ? 10.626 8.243 -2.733 1.00 92.19 83 PRO A N 1
ATOM 631 C CA . PRO A 1 83 ? 11.512 7.156 -3.129 1.00 92.19 83 PRO A CA 1
ATOM 632 C C . PRO A 1 83 ? 12.984 7.577 -2.966 1.00 92.19 83 PRO A C 1
ATOM 634 O O . PRO A 1 83 ? 13.291 8.767 -3.083 1.00 92.19 83 PRO A O 1
ATOM 637 N N . PRO A 1 84 ? 13.916 6.627 -2.769 1.00 92.81 84 PRO A N 1
ATOM 638 C CA . PRO A 1 84 ? 15.341 6.911 -2.568 1.00 92.81 84 PRO A CA 1
ATOM 639 C C . PRO A 1 84 ? 16.090 7.284 -3.867 1.00 92.81 84 PRO A C 1
ATOM 641 O O . PRO A 1 84 ? 17.310 7.170 -3.935 1.00 92.81 84 PRO A O 1
ATOM 644 N N . LEU A 1 85 ? 15.375 7.710 -4.912 1.00 94.00 85 LEU A N 1
ATOM 645 C CA . LEU A 1 85 ? 15.917 8.084 -6.219 1.00 94.00 85 LEU A CA 1
ATOM 646 C C . LEU A 1 85 ? 15.448 9.485 -6.605 1.00 94.00 85 LEU A C 1
ATOM 648 O O . LEU A 1 85 ? 14.305 9.862 -6.328 1.00 94.00 85 LEU A O 1
ATOM 652 N N . SER A 1 86 ? 16.299 10.227 -7.319 1.00 94.81 86 SER A N 1
ATOM 653 C CA . SER A 1 86 ? 15.843 11.439 -7.999 1.00 94.81 86 SER A CA 1
ATOM 654 C C . SER A 1 86 ? 14.857 11.086 -9.125 1.00 94.81 86 SER A C 1
ATOM 656 O O . SER A 1 86 ? 14.911 9.977 -9.675 1.00 94.81 86 SER A O 1
ATOM 658 N N . PRO A 1 87 ? 13.953 12.007 -9.501 1.00 95.31 87 PRO A N 1
ATOM 659 C CA . PRO A 1 87 ? 13.058 11.799 -10.637 1.00 95.31 87 PRO A CA 1
ATOM 660 C C . PRO A 1 87 ? 13.788 11.470 -11.945 1.00 95.31 87 PRO A C 1
ATOM 662 O O . PRO A 1 87 ? 13.288 10.676 -12.739 1.00 95.31 87 PRO A O 1
ATOM 665 N N . GLU A 1 88 ? 14.967 12.047 -12.166 1.00 95.19 88 GLU A N 1
ATOM 666 C CA . GLU A 1 88 ? 15.791 11.828 -13.356 1.00 95.19 88 GLU A CA 1
ATOM 667 C C . GLU A 1 88 ? 16.369 10.410 -13.366 1.00 95.19 88 GLU A C 1
ATOM 669 O O . GLU A 1 88 ? 16.164 9.677 -14.331 1.00 95.19 88 GLU A O 1
ATOM 674 N N . ALA A 1 89 ? 16.988 9.983 -12.258 1.00 95.62 89 ALA A N 1
ATOM 675 C CA . ALA A 1 89 ? 17.557 8.642 -12.129 1.00 95.62 89 ALA A CA 1
ATOM 676 C C . ALA A 1 89 ? 16.477 7.555 -12.243 1.00 95.62 89 ALA A C 1
ATOM 678 O O . ALA A 1 89 ? 16.674 6.529 -12.895 1.00 95.62 89 ALA A O 1
ATOM 679 N N . LEU A 1 90 ? 15.298 7.791 -11.656 1.00 96.62 90 LEU A N 1
ATOM 680 C CA . LEU A 1 90 ? 14.173 6.876 -11.810 1.00 96.62 90 LEU A CA 1
ATOM 681 C C . LEU A 1 90 ? 13.707 6.807 -13.272 1.00 96.62 90 LEU A C 1
ATOM 683 O O . LEU A 1 90 ? 13.447 5.719 -13.779 1.00 96.62 90 LEU A O 1
ATOM 687 N N . TYR A 1 91 ? 13.608 7.941 -13.968 1.00 96.31 91 TYR A N 1
ATOM 688 C CA . TYR A 1 91 ? 13.213 7.954 -15.376 1.00 96.31 91 TYR A CA 1
ATOM 689 C C . TYR A 1 91 ? 14.207 7.199 -16.271 1.00 96.31 91 TYR A C 1
ATOM 691 O O . TYR A 1 91 ? 13.786 6.416 -17.126 1.00 96.31 91 TYR A O 1
ATOM 699 N N . GLU A 1 92 ? 15.510 7.381 -16.051 1.00 95.75 92 GLU A N 1
ATOM 700 C CA . GLU A 1 92 ? 16.567 6.639 -16.750 1.00 95.75 92 GLU A CA 1
ATOM 701 C C . GLU A 1 92 ? 16.428 5.126 -16.538 1.00 95.75 92 GLU A C 1
ATOM 703 O O . GLU A 1 92 ? 16.451 4.361 -17.503 1.00 95.75 92 GLU A O 1
ATOM 708 N N . GLN A 1 93 ? 16.184 4.676 -15.301 1.00 96.31 93 GLN A N 1
ATOM 709 C CA . GLN A 1 93 ? 15.936 3.257 -15.032 1.00 96.31 93 GLN A CA 1
ATOM 710 C C . GLN A 1 93 ? 14.680 2.740 -15.746 1.00 96.31 93 GLN A C 1
ATOM 712 O O . GLN A 1 93 ? 14.725 1.680 -16.373 1.00 96.31 93 GLN A O 1
ATOM 717 N N . LEU A 1 94 ? 13.565 3.476 -15.667 1.00 96.31 94 LEU A N 1
ATOM 718 C CA . LEU A 1 94 ? 12.279 3.072 -16.248 1.00 96.31 94 LEU A CA 1
ATOM 719 C C . LEU A 1 94 ? 12.328 2.956 -17.780 1.00 96.31 94 LEU A C 1
ATOM 721 O O . LEU A 1 94 ? 11.661 2.099 -18.362 1.00 96.31 94 LEU A O 1
ATOM 725 N N . THR A 1 95 ? 13.116 3.813 -18.429 1.00 95.38 95 THR A N 1
ATOM 726 C CA . THR A 1 95 ? 13.290 3.836 -19.891 1.00 95.38 95 THR A CA 1
ATOM 727 C C . THR A 1 95 ? 14.400 2.917 -20.394 1.00 95.38 95 THR A C 1
ATOM 729 O O . THR A 1 95 ? 14.461 2.641 -21.592 1.00 95.38 95 THR A O 1
ATOM 732 N N . GLY A 1 96 ? 15.255 2.425 -19.496 1.00 93.81 96 GLY A N 1
ATOM 733 C CA . GLY A 1 96 ? 16.333 1.497 -19.803 1.00 93.81 96 GLY A CA 1
ATOM 734 C C . GLY A 1 96 ? 15.876 0.045 -19.970 1.00 93.81 96 GLY A C 1
ATOM 735 O O . GLY A 1 96 ? 14.771 -0.263 -20.423 1.00 93.81 96 GLY A O 1
ATOM 736 N N . GLN A 1 97 ? 16.767 -0.886 -19.612 1.00 93.12 97 GLN A N 1
ATOM 737 C CA . GLN A 1 97 ? 16.494 -2.311 -19.756 1.00 93.12 97 GLN A CA 1
ATOM 738 C C . GLN A 1 97 ? 15.344 -2.759 -18.848 1.00 93.12 97 GLN A C 1
ATOM 740 O O . GLN A 1 97 ? 15.345 -2.516 -17.641 1.00 93.12 97 GLN A O 1
ATOM 745 N N . GLN A 1 98 ? 14.416 -3.501 -19.447 1.00 95.06 98 GLN A N 1
ATOM 746 C CA . GLN A 1 98 ? 13.260 -4.086 -18.787 1.00 95.06 98 GLN A CA 1
ATOM 747 C C . GLN A 1 98 ? 13.329 -5.610 -18.834 1.00 95.06 98 GLN A C 1
ATOM 749 O O . GLN A 1 98 ? 13.633 -6.193 -19.875 1.00 95.06 98 GLN A O 1
ATOM 754 N N . ARG A 1 99 ? 13.053 -6.269 -17.704 1.00 96.44 99 ARG A N 1
ATOM 755 C CA . ARG A 1 99 ? 13.000 -7.737 -17.618 1.00 96.44 99 ARG A CA 1
ATOM 756 C C . ARG A 1 99 ? 11.766 -8.183 -16.825 1.00 96.44 99 ARG A C 1
ATOM 758 O O . ARG A 1 99 ? 11.674 -7.854 -15.642 1.00 96.44 99 ARG A O 1
ATOM 765 N N . PRO A 1 100 ? 10.815 -8.903 -17.440 1.00 96.00 100 PRO A N 1
ATOM 766 C CA . PRO A 1 100 ? 9.680 -9.454 -16.714 1.00 96.00 100 PRO A CA 1
ATOM 767 C C . PRO A 1 100 ? 10.084 -10.718 -15.943 1.00 96.00 100 PRO A C 1
ATOM 769 O O . PRO A 1 100 ? 10.798 -11.580 -16.455 1.00 96.00 100 PRO A O 1
ATOM 772 N N . HIS A 1 101 ? 9.562 -10.852 -14.728 1.00 96.12 101 HIS A N 1
ATOM 773 C CA . HIS A 1 101 ? 9.719 -12.008 -13.848 1.00 96.12 101 HIS A CA 1
ATOM 774 C C . HIS A 1 101 ? 8.332 -12.579 -13.540 1.00 96.12 101 HIS A C 1
ATOM 776 O O . HIS A 1 101 ? 7.585 -11.987 -12.752 1.00 96.12 101 HIS A O 1
ATOM 782 N N . PRO A 1 102 ? 7.929 -13.691 -14.177 1.00 95.25 102 PRO A N 1
ATOM 783 C CA . PRO A 1 102 ? 6.604 -14.257 -13.971 1.00 95.25 102 PRO A CA 1
ATOM 784 C C . PRO A 1 102 ? 6.456 -14.795 -12.546 1.00 95.25 102 PRO A C 1
ATOM 786 O O . PRO A 1 102 ? 7.358 -15.447 -12.020 1.00 95.25 102 PRO A O 1
ATOM 789 N N . MET A 1 103 ? 5.290 -14.572 -11.941 1.00 95.06 103 MET A N 1
ATOM 790 C CA . MET A 1 103 ? 4.934 -15.163 -10.654 1.00 95.06 103 MET A CA 1
ATOM 791 C C . MET A 1 103 ? 3.895 -16.270 -10.825 1.00 95.06 103 MET A C 1
ATOM 793 O O . MET A 1 103 ? 3.090 -16.250 -11.751 1.00 95.06 103 MET A O 1
ATOM 797 N N . GLN A 1 104 ? 3.870 -17.221 -9.888 1.00 93.00 104 GLN A N 1
ATOM 798 C CA . GLN A 1 104 ? 2.856 -18.288 -9.840 1.00 93.00 104 GLN A CA 1
ATOM 799 C C . GLN A 1 104 ? 1.571 -17.858 -9.112 1.00 93.00 104 GLN A C 1
ATOM 801 O O . GLN A 1 104 ? 0.746 -18.683 -8.721 1.00 93.00 104 GLN A O 1
ATOM 806 N N . VAL A 1 105 ? 1.397 -16.553 -8.902 1.00 94.25 105 VAL A N 1
ATOM 807 C CA . VAL A 1 105 ? 0.249 -15.987 -8.200 1.00 94.25 105 VAL A CA 1
ATOM 808 C C . VAL A 1 105 ? -0.783 -15.534 -9.222 1.00 94.25 105 VAL A C 1
ATOM 810 O O . VAL A 1 105 ? -0.530 -14.640 -10.029 1.00 94.25 105 VAL A O 1
ATOM 813 N N . ARG A 1 106 ? -1.966 -16.146 -9.148 1.00 93.00 106 ARG A N 1
ATOM 814 C CA . ARG A 1 106 ? -3.178 -15.674 -9.818 1.00 93.00 106 ARG A CA 1
ATOM 815 C C . ARG A 1 106 ? -4.105 -15.024 -8.811 1.00 93.00 106 ARG A C 1
ATOM 817 O O . ARG A 1 106 ? -4.269 -15.563 -7.712 1.00 93.00 106 ARG A O 1
ATOM 824 N N . LEU A 1 107 ? -4.705 -13.912 -9.206 1.00 91.50 107 LEU A N 1
ATOM 825 C CA . LEU A 1 107 ? -5.644 -13.174 -8.376 1.00 91.50 107 LEU A CA 1
ATOM 826 C C . LEU A 1 107 ? -6.670 -12.428 -9.229 1.00 91.50 107 LEU A C 1
ATOM 828 O O . LEU A 1 107 ? -6.461 -12.180 -10.421 1.00 91.50 107 LEU A O 1
ATOM 832 N N . THR A 1 108 ? -7.792 -12.107 -8.605 1.00 89.19 108 THR A N 1
ATOM 833 C CA . THR A 1 108 ? -8.826 -11.219 -9.139 1.00 89.19 108 THR A CA 1
ATOM 834 C C . THR A 1 108 ? -8.500 -9.744 -8.851 1.00 89.19 108 THR A C 1
ATOM 836 O O . THR A 1 108 ? -7.737 -9.433 -7.932 1.00 89.19 108 THR A O 1
ATOM 839 N N . PRO A 1 109 ? -9.100 -8.798 -9.591 1.00 86.44 109 PRO A N 1
ATOM 840 C CA . PRO A 1 109 ? -9.116 -7.370 -9.253 1.00 86.44 109 PRO A CA 1
ATOM 841 C C . PRO A 1 109 ? -9.480 -7.071 -7.800 1.00 86.44 109 PRO A C 1
ATOM 843 O O . PRO A 1 109 ? -8.869 -6.211 -7.166 1.00 86.44 109 PRO A O 1
ATOM 846 N N . TRP A 1 110 ? -10.468 -7.788 -7.271 1.00 86.81 110 TRP A N 1
ATOM 847 C CA . TRP A 1 110 ? -10.908 -7.652 -5.896 1.00 86.81 110 TRP A CA 1
ATOM 848 C C . TRP A 1 110 ? -9.828 -8.107 -4.925 1.00 86.81 110 TRP A C 1
ATOM 850 O O . TRP A 1 110 ? -9.426 -7.320 -4.078 1.00 86.81 110 TRP A O 1
ATOM 860 N N . GLU A 1 111 ? -9.268 -9.310 -5.095 1.00 92.06 111 GLU A N 1
ATOM 861 C CA . GLU A 1 111 ? -8.152 -9.782 -4.263 1.00 92.06 111 GLU A CA 1
ATOM 862 C C . GLU A 1 111 ? -6.942 -8.839 -4.316 1.00 92.06 111 GLU A C 1
ATOM 864 O O . GLU A 1 111 ? -6.287 -8.623 -3.294 1.00 92.06 111 GLU A O 1
ATOM 869 N N . LEU A 1 112 ? -6.656 -8.234 -5.476 1.00 92.44 112 LEU A N 1
ATOM 870 C CA . LEU A 1 112 ? -5.624 -7.204 -5.580 1.00 92.44 112 LEU A CA 1
ATOM 871 C C . LEU A 1 112 ? -5.920 -6.056 -4.607 1.00 92.44 112 LEU A C 1
ATOM 873 O O . LEU A 1 112 ? -5.069 -5.711 -3.794 1.00 92.44 112 LEU A O 1
ATOM 877 N N . GLN A 1 113 ? -7.125 -5.487 -4.662 1.00 89.56 113 GLN A N 1
ATOM 878 C CA . GLN A 1 113 ? -7.493 -4.304 -3.880 1.00 89.56 113 GLN A CA 1
ATOM 879 C C . GLN A 1 113 ? -7.742 -4.583 -2.397 1.00 89.56 113 GLN A C 1
ATOM 881 O O . GLN A 1 113 ? -7.422 -3.745 -1.556 1.00 89.56 113 GLN A O 1
ATOM 886 N N . THR A 1 114 ? -8.314 -5.735 -2.058 1.00 92.12 114 THR A N 1
ATOM 887 C CA . THR A 1 114 ? -8.791 -6.028 -0.701 1.00 92.12 114 THR A CA 1
ATOM 888 C C . THR A 1 114 ? -7.864 -6.945 0.083 1.00 92.12 114 THR A C 1
ATOM 890 O O . THR A 1 114 ? -8.098 -7.157 1.274 1.00 92.12 114 THR A O 1
ATOM 893 N N . ALA A 1 115 ? -6.828 -7.496 -0.550 1.00 95.38 115 ALA A N 1
ATOM 894 C CA . ALA A 1 115 ? -5.862 -8.377 0.096 1.00 95.38 115 ALA A CA 1
ATOM 895 C C . ALA A 1 115 ? -4.422 -7.960 -0.207 1.00 95.38 115 ALA A C 1
ATOM 897 O O . ALA A 1 115 ? -3.729 -7.478 0.691 1.00 95.38 115 ALA A O 1
ATOM 898 N N . LEU A 1 116 ? -3.980 -8.085 -1.462 1.00 97.06 116 LEU A N 1
ATOM 899 C CA . LEU A 1 116 ? -2.565 -7.925 -1.797 1.00 97.06 116 LEU A CA 1
ATOM 900 C C . LEU A 1 116 ? -2.072 -6.481 -1.613 1.00 97.06 116 LEU A C 1
ATOM 902 O O . LEU A 1 116 ? -1.047 -6.279 -0.971 1.00 97.06 116 LEU A O 1
ATOM 906 N N . LEU A 1 117 ? -2.780 -5.471 -2.130 1.00 95.56 117 LEU A N 1
ATOM 907 C CA . LEU A 1 117 ? -2.362 -4.069 -1.980 1.00 95.56 117 LEU A CA 1
ATOM 908 C C . LEU A 1 117 ? -2.279 -3.636 -0.505 1.00 95.56 117 LEU A C 1
ATOM 910 O O . LEU A 1 117 ? -1.230 -3.121 -0.123 1.00 95.56 117 LEU A O 1
ATOM 914 N N . PRO A 1 118 ? -3.302 -3.864 0.348 1.00 95.62 118 PRO A N 1
ATOM 915 C CA . PRO A 1 118 ? -3.208 -3.567 1.774 1.00 95.62 118 PRO A CA 1
ATOM 916 C C . PRO A 1 118 ? -2.017 -4.247 2.449 1.00 95.62 118 PRO A C 1
ATOM 918 O O . PRO A 1 118 ? -1.308 -3.598 3.211 1.00 95.62 118 PRO A O 1
ATOM 921 N N . TRP A 1 119 ? -1.777 -5.528 2.147 1.00 96.81 119 TRP A N 1
ATOM 922 C CA . TRP A 1 119 ? -0.627 -6.261 2.672 1.00 96.81 119 TRP A CA 1
ATOM 923 C C . TRP A 1 119 ? 0.693 -5.595 2.281 1.00 96.81 119 TRP A C 1
ATOM 925 O O . TRP A 1 119 ? 1.503 -5.280 3.147 1.00 96.81 119 TRP A O 1
ATOM 935 N N . LEU A 1 120 ? 0.895 -5.339 0.986 1.00 97.00 120 LEU A N 1
ATOM 936 C CA . LEU A 1 120 ? 2.139 -4.773 0.472 1.00 97.00 120 LEU A CA 1
ATOM 937 C C . LEU A 1 120 ? 2.418 -3.387 1.050 1.00 97.00 120 LEU A C 1
ATOM 939 O O . LEU A 1 120 ? 3.511 -3.153 1.545 1.00 97.00 120 LEU A O 1
ATOM 943 N N . LEU A 1 121 ? 1.434 -2.486 1.031 1.00 94.62 121 LEU A N 1
ATOM 944 C CA . LEU A 1 121 ? 1.626 -1.108 1.490 1.00 94.62 121 LEU A CA 1
ATOM 945 C C . LEU A 1 121 ? 1.947 -1.024 2.987 1.00 94.62 121 LEU A C 1
ATOM 947 O O . LEU A 1 121 ? 2.665 -0.123 3.405 1.00 94.62 121 LEU A O 1
ATOM 951 N N . LEU A 1 122 ? 1.407 -1.945 3.790 1.00 94.19 122 LEU A N 1
ATOM 952 C CA . LEU A 1 122 ? 1.640 -2.005 5.233 1.00 94.19 122 LEU A CA 1
ATOM 953 C C . LEU A 1 122 ? 2.989 -2.645 5.585 1.00 94.19 122 LEU A C 1
ATOM 955 O O . LEU A 1 122 ? 3.620 -2.216 6.545 1.00 94.19 122 LEU A O 1
ATOM 959 N N . GLN A 1 123 ? 3.432 -3.642 4.817 1.00 93.88 123 GLN A N 1
ATOM 960 C CA . GLN A 1 123 ? 4.722 -4.309 5.029 1.00 93.88 123 GLN A CA 1
ATOM 961 C C . GLN A 1 123 ? 5.897 -3.549 4.401 1.00 93.88 123 GLN A C 1
ATOM 963 O O . GLN A 1 123 ? 7.034 -3.727 4.826 1.00 93.88 123 GLN A O 1
ATOM 968 N N . GLU A 1 124 ? 5.632 -2.712 3.397 1.00 94.69 124 GLU A N 1
ATOM 969 C CA . GLU A 1 124 ? 6.658 -2.005 2.640 1.00 94.69 124 GLU A CA 1
ATOM 970 C C . GLU A 1 124 ? 6.328 -0.512 2.473 1.00 94.69 124 GLU A C 1
ATOM 972 O O . GLU A 1 124 ? 5.710 -0.108 1.480 1.00 94.69 124 GLU A O 1
ATOM 977 N N . PRO A 1 125 ? 6.751 0.334 3.431 1.00 89.50 125 PRO A N 1
ATOM 978 C CA . PRO A 1 125 ? 6.504 1.775 3.393 1.00 89.50 125 PRO A CA 1
ATOM 979 C C . PRO A 1 125 ? 7.189 2.512 2.232 1.00 89.50 125 PRO A C 1
ATOM 981 O O . PRO A 1 125 ? 6.807 3.645 1.933 1.00 89.50 125 PRO A O 1
ATOM 984 N N . GLU A 1 126 ? 8.194 1.902 1.592 1.00 93.25 126 GLU A N 1
ATOM 985 C CA . GLU A 1 126 ? 8.914 2.481 0.447 1.00 93.25 126 GLU A CA 1
ATOM 986 C C . GLU A 1 126 ? 8.186 2.271 -0.889 1.00 93.25 126 GLU A C 1
ATOM 988 O O . GLU A 1 126 ? 8.600 2.824 -1.911 1.00 93.25 126 GLU A O 1
ATOM 993 N N . LEU A 1 127 ? 7.092 1.497 -0.910 1.00 95.81 127 LEU A N 1
ATOM 994 C CA . LEU A 1 127 ? 6.280 1.353 -2.113 1.00 95.81 127 LEU A CA 1
ATOM 995 C C . LEU A 1 127 ? 5.615 2.675 -2.491 1.00 95.81 127 LEU A C 1
ATOM 997 O O . LEU A 1 127 ? 4.948 3.339 -1.692 1.00 95.81 127 LEU A O 1
ATOM 1001 N N . VAL A 1 128 ? 5.730 3.006 -3.771 1.00 96.12 128 VAL A N 1
ATOM 1002 C CA . VAL A 1 128 ? 5.096 4.174 -4.376 1.00 96.12 128 VAL A CA 1
ATOM 1003 C C . VAL A 1 128 ? 4.154 3.738 -5.487 1.00 96.12 128 VAL A C 1
ATOM 1005 O O . VAL A 1 128 ? 4.320 2.682 -6.096 1.00 96.12 128 VAL A O 1
ATOM 1008 N N . TYR A 1 129 ? 3.164 4.568 -5.791 1.00 96.06 129 TYR A N 1
ATOM 1009 C CA . TYR A 1 129 ? 2.350 4.373 -6.984 1.00 96.06 129 TYR A CA 1
ATOM 1010 C C . TYR A 1 129 ? 3.069 5.009 -8.166 1.00 96.06 129 TYR A C 1
ATOM 1012 O O . TYR A 1 129 ? 3.265 6.225 -8.182 1.00 96.06 129 TYR A O 1
ATOM 1020 N N . LEU A 1 130 ? 3.432 4.208 -9.161 1.00 97.12 130 LEU A N 1
ATOM 1021 C CA . LEU A 1 130 ? 3.894 4.697 -10.454 1.00 97.12 130 LEU A CA 1
ATOM 1022 C C . LEU A 1 130 ? 2.688 4.829 -11.382 1.00 97.12 130 LEU A C 1
ATOM 1024 O O . LEU A 1 130 ? 1.868 3.914 -11.489 1.00 97.12 130 LEU A O 1
ATOM 1028 N N . GLN A 1 131 ? 2.568 5.982 -12.028 1.00 95.94 131 GLN A N 1
ATOM 1029 C CA . GLN A 1 131 ? 1.449 6.304 -12.899 1.00 95.94 131 GLN A CA 1
ATOM 1030 C C . GLN A 1 131 ? 1.934 6.922 -14.204 1.00 95.94 131 GLN A C 1
ATOM 1032 O O . GLN A 1 131 ? 2.846 7.749 -14.212 1.00 95.94 131 GLN A O 1
ATOM 1037 N N . ALA A 1 132 ? 1.290 6.539 -15.302 1.00 95.00 132 ALA A N 1
ATOM 1038 C CA . ALA A 1 132 ? 1.527 7.112 -16.616 1.00 95.00 132 ALA A CA 1
ATOM 1039 C C . ALA A 1 132 ? 0.206 7.382 -17.329 1.00 95.00 132 ALA A C 1
ATOM 1041 O O . ALA A 1 132 ? -0.668 6.519 -17.392 1.00 95.00 132 ALA A O 1
ATOM 1042 N N . ARG A 1 133 ? 0.055 8.594 -17.858 1.00 92.25 133 ARG A N 1
ATOM 1043 C CA . ARG A 1 133 ? -1.070 8.977 -18.708 1.00 92.25 133 ARG A CA 1
ATOM 1044 C C . ARG A 1 133 ? -0.664 8.834 -20.167 1.00 92.25 133 ARG A C 1
ATOM 1046 O O . ARG A 1 133 ? 0.245 9.527 -20.615 1.00 92.25 133 ARG A O 1
ATOM 1053 N N . GLU A 1 134 ? -1.379 7.999 -20.908 1.00 86.62 134 GLU A N 1
ATOM 1054 C CA . GLU A 1 134 ? -1.145 7.798 -22.334 1.00 86.62 134 GLU A CA 1
ATOM 1055 C C . GLU A 1 134 ? -1.222 9.124 -23.117 1.00 86.62 134 GLU A C 1
ATOM 1057 O O . GLU A 1 134 ? -2.084 9.965 -22.825 1.00 86.62 134 GLU A O 1
ATOM 1062 N N . PRO A 1 135 ? -0.329 9.326 -24.107 1.00 87.44 135 PRO A N 1
ATOM 1063 C CA . PRO A 1 135 ? 0.642 8.356 -24.637 1.00 87.44 135 PRO A CA 1
ATOM 1064 C C . PRO A 1 135 ? 1.977 8.288 -23.866 1.00 87.44 135 PRO A C 1
ATOM 1066 O O . PRO A 1 135 ? 2.886 7.572 -24.283 1.00 87.44 135 PRO A O 1
ATOM 1069 N N . ALA A 1 136 ? 2.136 9.029 -22.765 1.00 86.31 136 ALA A N 1
ATOM 1070 C CA . ALA A 1 136 ? 3.373 9.010 -21.993 1.00 86.31 136 ALA A CA 1
ATOM 1071 C C . ALA A 1 136 ? 3.564 7.674 -21.256 1.00 86.31 136 ALA A C 1
ATOM 1073 O O . ALA A 1 136 ? 2.600 7.025 -20.856 1.00 86.31 136 ALA A O 1
ATOM 1074 N N . GLY A 1 137 ? 4.827 7.297 -21.040 1.00 87.38 137 GLY A N 1
ATOM 1075 C CA . GLY A 1 137 ? 5.203 6.146 -20.217 1.00 87.38 137 GLY A CA 1
ATOM 1076 C C . GLY A 1 137 ? 4.733 4.780 -20.728 1.00 87.38 137 GLY A C 1
ATOM 1077 O O . GLY A 1 137 ? 4.184 4.027 -19.927 1.00 87.38 137 GLY A O 1
ATOM 1078 N N . PRO A 1 138 ? 4.966 4.401 -22.004 1.00 89.88 138 PRO A N 1
ATOM 1079 C CA . PRO A 1 138 ? 4.613 3.064 -22.507 1.00 89.88 138 PRO A CA 1
ATOM 1080 C C . PRO A 1 138 ? 5.298 1.921 -21.733 1.00 89.88 138 PRO A C 1
ATOM 1082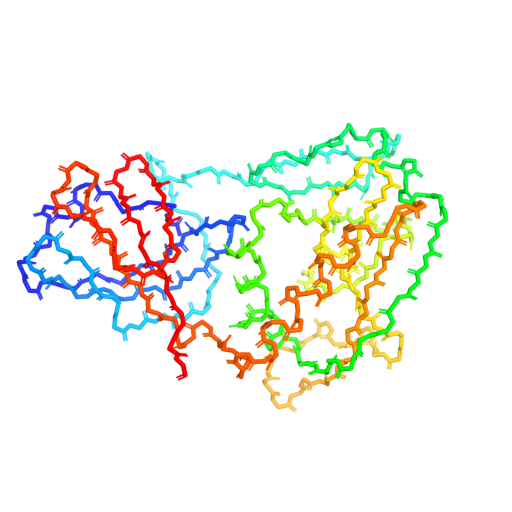 O O . PRO A 1 138 ? 4.824 0.792 -21.762 1.00 89.88 138 PRO A O 1
ATOM 1085 N N . PHE A 1 139 ? 6.384 2.230 -21.019 1.00 91.62 139 PHE A N 1
ATOM 1086 C CA . PHE A 1 139 ? 7.130 1.340 -20.128 1.00 91.62 139 PHE A CA 1
ATOM 1087 C C . PHE A 1 139 ? 6.482 1.129 -18.749 1.00 91.62 139 PHE A C 1
ATOM 1089 O O . PHE A 1 139 ? 6.932 0.274 -17.991 1.00 91.62 139 PHE A O 1
ATOM 1096 N N . VAL A 1 140 ? 5.462 1.912 -18.380 1.00 93.69 140 VAL A N 1
ATOM 1097 C CA . VAL A 1 140 ? 4.763 1.731 -17.102 1.00 93.69 140 VAL A CA 1
ATOM 1098 C C . VAL A 1 140 ? 3.762 0.586 -17.248 1.00 93.69 140 VAL A C 1
ATOM 1100 O O . VAL A 1 140 ? 2.822 0.701 -18.042 1.00 93.69 140 VAL A O 1
ATOM 1103 N N . PRO A 1 141 ? 3.926 -0.517 -16.495 1.00 92.81 141 PRO A N 1
ATOM 1104 C CA . PRO A 1 141 ? 3.002 -1.627 -16.578 1.00 92.81 141 PRO A CA 1
ATOM 1105 C C . PRO A 1 141 ? 1.665 -1.259 -15.942 1.00 92.81 141 PRO A C 1
ATOM 1107 O O . PRO A 1 141 ? 1.591 -0.448 -15.018 1.00 92.81 141 PRO A O 1
ATOM 1110 N N . ASP A 1 142 ? 0.606 -1.903 -16.424 1.00 89.00 142 ASP A N 1
ATOM 1111 C CA . ASP A 1 142 ? -0.742 -1.687 -15.919 1.00 89.00 142 ASP A CA 1
ATOM 1112 C C . ASP A 1 142 ? -1.147 -2.795 -14.937 1.00 89.00 142 ASP A C 1
ATOM 1114 O O . ASP A 1 142 ? -1.079 -3.992 -15.252 1.00 89.00 142 ASP A O 1
ATOM 1118 N N . LEU A 1 143 ? -1.582 -2.396 -13.744 1.00 91.38 143 LEU A N 1
ATOM 1119 C CA . LEU A 1 143 ? -1.980 -3.294 -12.660 1.00 91.38 143 LEU A CA 1
ATOM 1120 C C . LEU A 1 143 ? -3.268 -2.833 -11.979 1.00 91.38 143 LEU A C 1
ATOM 1122 O O . LEU A 1 143 ? -4.155 -3.650 -11.728 1.00 91.38 143 LEU A O 1
ATOM 1126 N N . LEU A 1 144 ? -3.334 -1.551 -11.631 1.00 88.38 144 LEU A N 1
ATOM 1127 C CA . LEU A 1 144 ? -4.391 -0.970 -10.819 1.00 88.38 144 LEU A CA 1
ATOM 1128 C C . LEU A 1 144 ? -5.534 -0.451 -11.687 1.00 88.38 144 LEU A C 1
ATOM 1130 O O . LEU A 1 144 ? -5.335 0.069 -12.780 1.00 88.38 144 LEU A O 1
ATOM 1134 N N . TYR A 1 145 ? -6.746 -0.561 -11.154 1.00 80.25 145 TYR A N 1
ATOM 1135 C CA . TYR A 1 145 ? -7.940 -0.029 -11.794 1.00 80.25 145 TYR A CA 1
ATOM 1136 C C . TYR A 1 145 ? -8.014 1.478 -11.608 1.00 80.25 145 TYR A C 1
ATOM 1138 O O . TYR A 1 145 ? -8.184 1.962 -10.490 1.00 80.25 145 TYR A O 1
ATOM 1146 N N . GLU A 1 146 ? -7.934 2.199 -12.719 1.00 83.19 146 GLU A N 1
ATOM 1147 C CA . GLU A 1 146 ? -8.105 3.644 -12.772 1.00 83.19 146 GLU A CA 1
ATOM 1148 C C . GLU A 1 146 ? -9.437 3.997 -13.437 1.00 83.19 146 GLU A C 1
ATOM 1150 O O . GLU A 1 146 ? -9.861 3.363 -14.403 1.00 83.19 146 GLU A O 1
ATOM 1155 N N . GLN A 1 147 ? -10.100 5.036 -12.923 1.00 79.88 147 GLN A N 1
ATOM 1156 C CA . GLN A 1 147 ? -11.342 5.557 -13.512 1.00 79.88 147 GLN A CA 1
ATOM 1157 C C . GLN A 1 147 ? -11.093 6.194 -14.887 1.00 79.88 147 GLN A C 1
ATOM 1159 O O . GLN A 1 147 ? -11.963 6.189 -15.754 1.00 79.88 147 GLN A O 1
ATOM 1164 N N . ASP A 1 148 ? -9.895 6.748 -15.091 1.00 85.38 148 ASP A N 1
ATOM 1165 C CA . ASP A 1 148 ? -9.475 7.282 -16.379 1.00 85.38 148 ASP A CA 1
ATOM 1166 C C . ASP A 1 148 ? -8.821 6.172 -17.216 1.00 85.38 148 ASP A C 1
ATOM 1168 O O . ASP A 1 148 ? -7.734 5.713 -16.862 1.00 85.38 148 ASP A O 1
ATOM 1172 N N . PRO A 1 149 ? -9.414 5.764 -18.352 1.00 81.81 149 PRO A N 1
ATOM 1173 C CA . PRO A 1 149 ? -8.887 4.677 -19.176 1.00 81.81 149 PRO A CA 1
ATOM 1174 C C . PRO A 1 149 ? -7.532 4.989 -19.827 1.00 81.81 149 PRO A C 1
ATOM 1176 O O . PRO A 1 149 ? -6.901 4.089 -20.379 1.00 81.81 149 PRO A O 1
ATOM 1179 N N . ARG A 1 150 ? -7.082 6.247 -19.803 1.00 87.81 150 ARG A N 1
ATOM 1180 C CA . ARG A 1 150 ? -5.756 6.644 -20.299 1.00 87.81 150 ARG A CA 1
ATOM 1181 C C . ARG A 1 150 ? -4.685 6.580 -19.218 1.00 87.81 150 ARG A C 1
ATOM 1183 O O . ARG A 1 150 ? -3.529 6.859 -19.510 1.00 87.81 150 ARG A O 1
ATOM 1190 N N . LEU A 1 151 ? -5.052 6.298 -17.970 1.00 89.69 151 LEU A N 1
ATOM 1191 C CA . LEU A 1 151 ? -4.121 6.231 -16.855 1.00 89.69 151 LEU A CA 1
ATOM 1192 C C . LEU A 1 151 ? -3.760 4.770 -16.583 1.00 89.69 151 LEU A C 1
ATOM 1194 O O . LEU A 1 151 ? -4.623 3.966 -16.247 1.00 89.69 151 LEU A O 1
ATOM 1198 N N . LYS A 1 152 ? -2.475 4.447 -16.709 1.00 92.12 152 LYS A N 1
ATOM 1199 C CA . LYS A 1 152 ? -1.890 3.201 -16.211 1.00 92.12 152 LYS A CA 1
ATOM 1200 C C . LYS A 1 152 ? -1.351 3.444 -14.819 1.00 92.12 152 LYS A C 1
ATOM 1202 O O . LYS A 1 152 ? -0.730 4.485 -14.571 1.00 92.12 152 LYS A O 1
ATOM 1207 N N . SER A 1 153 ? -1.564 2.490 -13.923 1.00 93.44 153 SER A N 1
ATOM 1208 C CA . SER A 1 153 ? -1.025 2.584 -12.574 1.00 93.44 153 SER A CA 1
ATOM 1209 C C . SER A 1 153 ? -0.566 1.242 -12.032 1.00 93.44 153 SER A C 1
ATOM 1211 O O . SER A 1 153 ? -1.164 0.196 -12.282 1.00 93.44 153 SER A O 1
ATOM 1213 N N . THR A 1 154 ? 0.514 1.293 -11.261 1.00 96.38 154 THR A N 1
ATOM 1214 C CA . THR A 1 154 ? 1.098 0.146 -10.578 1.00 96.38 154 THR A CA 1
ATOM 1215 C C . THR A 1 154 ? 1.759 0.558 -9.260 1.00 96.38 154 THR A C 1
ATOM 1217 O O . THR A 1 154 ? 1.942 1.746 -8.992 1.00 96.38 154 THR A O 1
ATOM 1220 N N . LEU A 1 155 ? 2.134 -0.429 -8.447 1.00 97.44 155 LEU A N 1
ATOM 1221 C CA . LEU A 1 155 ? 3.064 -0.264 -7.338 1.00 97.44 155 LEU A CA 1
ATOM 1222 C C . LEU A 1 155 ? 4.502 -0.479 -7.810 1.00 97.44 155 LEU A C 1
ATOM 1224 O O . LEU A 1 155 ? 4.790 -1.464 -8.491 1.00 97.44 155 LEU A O 1
ATOM 1228 N N . LEU A 1 156 ? 5.388 0.423 -7.403 1.00 98.19 156 LEU A N 1
ATOM 1229 C CA . LEU A 1 156 ? 6.811 0.439 -7.710 1.00 98.19 156 LEU A CA 1
ATOM 1230 C C . LEU A 1 156 ? 7.614 0.464 -6.407 1.00 98.19 156 LEU A C 1
ATOM 1232 O O . LEU A 1 156 ? 7.338 1.272 -5.522 1.00 98.19 156 LEU A O 1
ATOM 1236 N N . LEU A 1 157 ? 8.642 -0.376 -6.333 1.00 98.06 157 LEU A N 1
ATOM 1237 C CA . LEU A 1 157 ? 9.718 -0.286 -5.357 1.00 98.06 157 LEU A CA 1
ATOM 1238 C C . LEU A 1 157 ? 10.970 0.238 -6.067 1.00 98.06 157 LEU A C 1
ATOM 1240 O O . LEU A 1 157 ? 11.496 -0.419 -6.971 1.00 98.06 157 LEU A O 1
ATOM 1244 N N . ALA A 1 158 ? 11.398 1.442 -5.696 1.00 97.38 158 ALA A N 1
ATOM 1245 C CA . ALA A 1 158 ? 12.545 2.114 -6.295 1.00 97.38 158 ALA A CA 1
ATOM 1246 C C . ALA A 1 158 ? 13.843 1.743 -5.566 1.00 97.38 158 ALA A C 1
ATOM 1248 O O . ALA A 1 158 ? 13.876 1.757 -4.338 1.00 97.38 158 ALA A O 1
ATOM 1249 N N . GLY A 1 159 ? 14.911 1.452 -6.313 1.00 95.94 159 GLY A N 1
ATOM 1250 C CA . GLY A 1 159 ? 16.220 1.107 -5.749 1.00 95.94 159 GLY A CA 1
ATOM 1251 C C . GLY A 1 159 ? 17.384 1.702 -6.548 1.00 95.94 159 GLY A C 1
ATOM 1252 O O . GLY A 1 159 ? 17.228 1.965 -7.741 1.00 95.94 159 GLY A O 1
ATOM 1253 N N . PRO A 1 160 ? 18.556 1.910 -5.919 1.00 93.50 160 PRO A N 1
ATOM 1254 C CA . PRO A 1 160 ? 19.684 2.639 -6.512 1.00 93.50 160 PRO A CA 1
ATOM 1255 C C . PRO A 1 160 ? 20.166 2.041 -7.843 1.00 93.50 160 PRO A C 1
ATOM 1257 O O . PRO A 1 160 ? 20.343 2.775 -8.810 1.00 93.50 160 PRO A O 1
ATOM 1260 N N . ASP A 1 161 ? 20.278 0.712 -7.922 1.00 92.44 161 ASP A N 1
ATOM 1261 C CA . ASP A 1 161 ? 20.790 0.006 -9.110 1.00 92.44 161 ASP A CA 1
ATOM 1262 C C . ASP A 1 161 ? 19.687 -0.603 -9.990 1.00 92.44 161 ASP A C 1
ATOM 1264 O O . ASP A 1 161 ? 19.937 -1.098 -11.096 1.00 92.44 161 ASP A O 1
ATOM 1268 N N . GLY A 1 162 ? 18.450 -0.610 -9.495 1.00 96.25 162 GLY A N 1
ATOM 1269 C CA . GLY A 1 162 ? 17.307 -1.178 -10.190 1.00 96.25 162 GLY A CA 1
ATOM 1270 C C . GLY A 1 162 ? 16.012 -1.029 -9.405 1.00 96.25 162 GLY A C 1
ATOM 1271 O O . GLY A 1 162 ? 15.975 -1.147 -8.178 1.00 96.25 162 GLY A O 1
ATOM 1272 N N . SER A 1 163 ? 14.930 -0.814 -10.140 1.00 98.25 163 SER A N 1
ATOM 1273 C CA . SER A 1 163 ? 13.575 -0.683 -9.612 1.00 98.25 163 SER A CA 1
ATOM 1274 C C . SER A 1 163 ? 12.712 -1.862 -10.053 1.00 98.25 163 SER A C 1
ATOM 1276 O O . SER A 1 163 ? 13.018 -2.554 -11.026 1.00 98.25 163 SER A O 1
ATOM 1278 N N . ALA A 1 164 ? 11.616 -2.110 -9.345 1.00 98.50 164 ALA A N 1
ATOM 1279 C CA . ALA A 1 164 ? 10.693 -3.184 -9.686 1.00 98.50 164 ALA A CA 1
ATOM 1280 C C . ALA A 1 164 ? 9.244 -2.754 -9.494 1.00 98.50 164 ALA A C 1
ATOM 1282 O O . ALA A 1 164 ? 8.894 -2.206 -8.452 1.00 98.50 164 ALA A O 1
ATOM 1283 N N . ALA A 1 165 ? 8.397 -3.025 -10.484 1.00 98.38 165 ALA A N 1
ATOM 1284 C CA . ALA A 1 165 ? 6.965 -2.784 -10.399 1.00 98.38 165 ALA A CA 1
ATOM 1285 C C . ALA A 1 165 ? 6.173 -4.084 -10.488 1.00 98.38 165 ALA A C 1
ATOM 1287 O O . ALA A 1 165 ? 6.596 -5.047 -11.124 1.00 98.38 165 ALA A O 1
ATOM 1288 N N . LEU A 1 166 ? 4.988 -4.098 -9.892 1.00 97.81 166 LEU A N 1
ATOM 1289 C CA . LEU A 1 166 ? 4.017 -5.150 -10.159 1.00 97.81 166 LEU A CA 1
ATOM 1290 C C . LEU A 1 166 ? 3.377 -4.944 -11.536 1.00 97.81 166 LEU A C 1
ATOM 1292 O O . LEU A 1 166 ? 3.251 -3.830 -12.039 1.00 97.81 166 LEU A O 1
ATOM 1296 N N . ALA A 1 167 ? 2.963 -6.024 -12.175 1.00 94.56 167 ALA A N 1
ATOM 1297 C CA . ALA A 1 167 ? 2.312 -5.954 -13.470 1.00 94.56 167 ALA A CA 1
ATOM 1298 C C . ALA A 1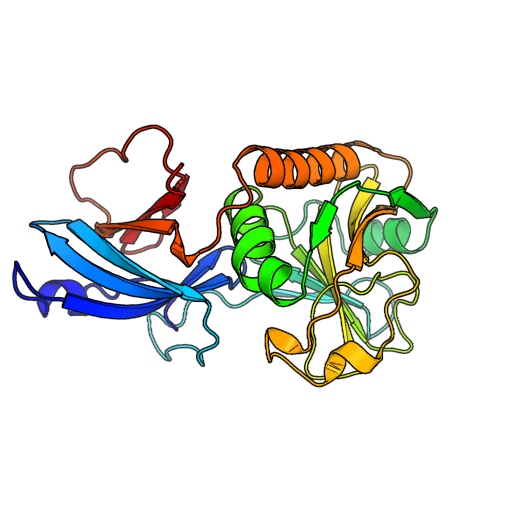 167 ? 1.365 -7.135 -13.654 1.00 94.56 167 ALA A C 1
ATOM 1300 O O . ALA A 1 167 ? 1.541 -8.202 -13.059 1.00 94.56 167 ALA A O 1
ATOM 1301 N N . ARG A 1 168 ? 0.369 -6.957 -14.518 1.00 90.94 168 ARG A N 1
ATOM 1302 C CA . ARG A 1 168 ? -0.407 -8.076 -15.054 1.00 90.94 168 ARG A CA 1
ATOM 1303 C C . ARG A 1 168 ? 0.381 -8.698 -16.198 1.00 90.94 168 ARG A C 1
ATOM 1305 O O . ARG A 1 168 ? 0.905 -7.978 -17.045 1.00 90.94 168 ARG A O 1
ATOM 1312 N N . ARG A 1 169 ? 0.471 -10.025 -16.230 1.00 85.38 169 ARG A N 1
ATOM 1313 C CA . ARG A 1 169 ? 0.984 -10.738 -17.403 1.00 85.38 169 ARG A CA 1
ATOM 1314 C C . ARG A 1 169 ? -0.047 -10.645 -18.534 1.00 85.38 169 ARG A C 1
ATOM 1316 O O . ARG A 1 169 ? -1.242 -10.792 -18.277 1.00 85.38 169 ARG A O 1
ATOM 1323 N N . GLU A 1 170 ? 0.419 -10.387 -19.756 1.00 65.25 170 GLU A N 1
ATOM 1324 C CA . GLU A 1 170 ? -0.420 -10.204 -20.950 1.00 65.25 170 GLU A CA 1
ATOM 1325 C C . GLU A 1 170 ? -1.426 -11.350 -21.171 1.00 65.25 170 GLU A C 1
ATOM 1327 O O . GLU A 1 170 ? -1.164 -12.506 -20.828 1.00 65.25 170 GLU A O 1
ATOM 1332 N N . GLY A 1 171 ? -2.579 -11.016 -21.764 1.00 55.22 171 GLY A N 1
ATOM 1333 C CA . GLY A 1 171 ? -3.672 -11.951 -22.080 1.00 55.22 171 GLY A CA 1
ATOM 1334 C C . GLY A 1 171 ? -4.999 -11.646 -21.380 1.00 55.22 171 GLY A C 1
ATOM 1335 O O . GLY A 1 171 ? -6.004 -12.305 -21.634 1.00 55.22 171 GLY A O 1
ATOM 1336 N N . VAL A 1 172 ? -5.024 -10.632 -20.519 1.00 54.38 172 VAL A N 1
ATOM 1337 C CA . VAL A 1 172 ? -6.207 -10.216 -19.766 1.00 54.38 172 VAL A CA 1
ATOM 1338 C C . VAL A 1 172 ? -6.743 -8.939 -20.408 1.00 54.38 172 VAL A C 1
ATOM 1340 O O . VAL A 1 172 ? -6.083 -7.906 -20.394 1.00 54.38 172 VAL A O 1
ATOM 1343 N N . SER A 1 173 ? -7.904 -9.045 -21.056 1.00 50.59 173 SER A N 1
ATOM 1344 C CA . SER A 1 173 ? -8.487 -7.985 -21.885 1.00 50.59 173 SER A CA 1
ATOM 1345 C C . SER A 1 173 ? -8.654 -6.664 -21.120 1.00 50.59 173 SER A C 1
ATOM 1347 O O . SER A 1 173 ? -9.197 -6.652 -20.014 1.00 50.59 173 SER A O 1
ATOM 1349 N N . ASP A 1 174 ? -8.339 -5.538 -21.777 1.00 54.16 174 ASP A N 1
ATOM 1350 C CA . ASP A 1 174 ? -8.663 -4.160 -21.348 1.00 54.16 174 ASP A CA 1
ATOM 1351 C C . ASP A 1 174 ? -10.149 -3.949 -20.979 1.00 54.16 174 ASP A C 1
ATOM 1353 O O . ASP A 1 174 ? -10.535 -2.925 -20.413 1.00 54.16 174 ASP A O 1
ATOM 1357 N N . LYS A 1 175 ? -11.014 -4.924 -21.285 1.00 50.81 175 LYS A N 1
ATOM 1358 C CA . LYS A 1 175 ? -12.440 -4.944 -20.945 1.00 50.81 175 LYS A CA 1
ATOM 1359 C C . LYS A 1 175 ? -12.742 -5.173 -19.460 1.00 50.81 175 LYS A C 1
ATOM 1361 O O . LYS A 1 175 ? -13.871 -4.912 -19.057 1.00 50.81 175 LYS A O 1
ATOM 1366 N N . LEU A 1 176 ? -11.763 -5.550 -18.630 1.00 52.78 176 LEU A N 1
ATOM 1367 C CA . LEU A 1 176 ? -11.924 -5.607 -17.164 1.00 52.78 176 LEU A CA 1
ATOM 1368 C C . LEU A 1 176 ? -12.230 -4.246 -16.517 1.00 52.78 176 LEU A C 1
ATOM 1370 O O . LEU A 1 176 ? -12.596 -4.181 -15.350 1.00 52.78 176 LEU A O 1
ATOM 1374 N N . ARG A 1 177 ? -12.123 -3.149 -17.274 1.00 55.19 177 ARG A N 1
ATOM 1375 C CA . ARG A 1 177 ? -12.362 -1.776 -16.807 1.00 55.19 177 ARG A CA 1
ATOM 1376 C C . ARG A 1 177 ? -13.796 -1.473 -16.348 1.00 55.19 177 ARG A C 1
ATOM 1378 O O . ARG A 1 177 ? -14.018 -0.376 -15.851 1.00 55.19 177 ARG A O 1
ATOM 1385 N N . LYS A 1 178 ? -14.776 -2.366 -16.544 1.00 52.16 178 LYS A N 1
ATOM 1386 C CA . LYS A 1 178 ? -16.202 -2.006 -16.408 1.00 52.16 178 LYS A CA 1
ATOM 1387 C C . LYS A 1 178 ? -16.954 -2.599 -15.218 1.00 52.16 178 LYS A C 1
ATOM 1389 O O . LYS A 1 178 ? -18.032 -2.088 -14.936 1.00 52.16 178 LYS A O 1
ATOM 1394 N N . SER A 1 179 ? -16.429 -3.607 -14.518 1.00 53.97 179 SER A N 1
ATOM 1395 C CA . SER A 1 179 ? -17.202 -4.264 -13.457 1.00 53.97 179 SER A CA 1
ATOM 1396 C C . SER A 1 179 ? -16.374 -4.616 -12.227 1.00 53.97 179 SER A C 1
ATOM 1398 O O . SER A 1 179 ? -15.361 -5.307 -12.310 1.00 53.97 179 SER A O 1
ATOM 1400 N N . PHE A 1 180 ? -16.845 -4.137 -11.075 1.00 57.19 180 PHE A N 1
ATOM 1401 C CA . PHE A 1 180 ? -16.388 -4.561 -9.751 1.00 57.19 180 PHE A CA 1
ATOM 1402 C C . PHE A 1 180 ? -17.229 -5.725 -9.202 1.00 57.19 180 PHE A C 1
ATOM 1404 O O . PHE A 1 180 ? -16.937 -6.197 -8.104 1.00 57.19 180 PHE A O 1
ATOM 1411 N N . ALA A 1 181 ? -18.243 -6.202 -9.937 1.00 60.81 181 ALA A N 1
ATOM 1412 C CA . ALA A 1 181 ? -19.066 -7.330 -9.512 1.00 60.81 181 ALA A CA 1
ATOM 1413 C C . ALA A 1 181 ? -18.190 -8.594 -9.402 1.00 60.81 181 ALA A C 1
ATOM 1415 O O . ALA A 1 181 ? -17.538 -8.948 -10.387 1.00 60.81 181 ALA A O 1
ATOM 1416 N N . PRO A 1 182 ? -18.116 -9.258 -8.231 1.00 59.56 182 PRO A N 1
ATOM 1417 C CA . PRO A 1 182 ? -17.221 -10.396 -8.008 1.00 59.56 182 PRO A CA 1
ATOM 1418 C C . PRO A 1 182 ? -17.387 -11.523 -9.036 1.00 59.56 182 PRO A C 1
ATOM 1420 O O . PRO A 1 182 ? -16.394 -12.093 -9.481 1.00 59.56 182 PRO A O 1
ATOM 1423 N N . GLU A 1 183 ? -18.622 -11.804 -9.456 1.00 56.22 183 GLU A N 1
ATOM 1424 C CA . GLU A 1 183 ? -18.960 -12.826 -10.453 1.00 56.22 183 GLU A CA 1
ATOM 1425 C C . GLU A 1 183 ? -18.411 -12.565 -11.870 1.00 56.22 183 GLU A C 1
ATOM 1427 O O . GLU A 1 183 ? -18.274 -13.503 -12.653 1.00 56.22 183 GLU A O 1
ATOM 1432 N N . GLU A 1 184 ? -18.045 -11.326 -12.205 1.00 61.91 184 GLU A N 1
ATOM 1433 C CA . GLU A 1 184 ? -17.547 -10.947 -13.538 1.00 61.91 184 GLU A CA 1
ATOM 1434 C C . GLU A 1 184 ? -16.017 -10.786 -13.584 1.00 61.91 184 GLU A C 1
ATOM 1436 O O . GLU A 1 184 ? -15.434 -10.419 -14.611 1.00 61.91 184 GLU A O 1
ATOM 1441 N N . GLN A 1 185 ? -15.335 -11.062 -12.470 1.00 69.44 185 GLN A N 1
ATOM 1442 C CA . GLN A 1 185 ? -13.910 -10.804 -12.330 1.00 69.44 185 GLN A CA 1
ATOM 1443 C C . GLN A 1 185 ? -13.046 -11.931 -12.898 1.00 69.44 185 GLN A C 1
ATOM 1445 O O . GLN A 1 185 ? -12.869 -12.993 -12.304 1.00 69.44 185 GLN A O 1
ATOM 1450 N N . GLN A 1 186 ? -12.420 -11.660 -14.043 1.00 78.88 186 GLN A N 1
ATOM 1451 C CA . GLN A 1 186 ? -11.396 -12.540 -14.599 1.00 78.88 186 GLN A CA 1
ATOM 1452 C C . GLN A 1 186 ? -10.121 -12.505 -13.749 1.00 78.88 186 GLN A C 1
ATOM 1454 O O . GLN A 1 186 ? -9.611 -11.440 -13.393 1.00 78.88 186 GLN A O 1
ATOM 1459 N N . THR A 1 187 ? -9.584 -13.690 -13.455 1.00 87.12 187 THR A N 1
ATOM 1460 C CA . THR A 1 187 ? -8.267 -13.815 -12.819 1.00 87.12 187 THR A CA 1
ATOM 1461 C C . THR A 1 187 ? -7.155 -13.482 -13.806 1.00 87.12 187 THR A C 1
ATOM 1463 O O . THR A 1 187 ? -7.260 -13.747 -15.004 1.00 87.12 187 THR A O 1
ATOM 1466 N N . PHE A 1 188 ? -6.053 -12.946 -13.291 1.00 88.38 188 PHE A N 1
ATOM 1467 C CA . PHE A 1 188 ? -4.833 -12.718 -14.057 1.00 88.38 188 PHE A CA 1
ATOM 1468 C C . PHE A 1 188 ? -3.611 -13.224 -13.303 1.00 88.38 188 PHE A C 1
ATOM 1470 O O . PHE A 1 188 ? -3.624 -13.354 -12.079 1.00 88.38 188 PHE A O 1
ATOM 1477 N N . HIS A 1 189 ? -2.542 -13.506 -14.046 1.00 92.69 189 HIS A N 1
ATOM 1478 C CA . HIS A 1 189 ? -1.240 -13.803 -13.455 1.00 92.69 189 HIS A CA 1
ATOM 1479 C C . HIS A 1 189 ? -0.515 -12.513 -13.113 1.00 92.69 189 HIS A C 1
ATOM 1481 O O . HIS A 1 189 ? -0.425 -11.602 -13.941 1.00 92.69 189 HIS A O 1
ATOM 1487 N N . LEU A 1 190 ? 0.038 -12.468 -11.908 1.00 95.31 190 LEU A N 1
ATOM 1488 C CA . LEU A 1 190 ? 0.947 -11.412 -11.506 1.00 95.31 190 LEU A CA 1
ATOM 1489 C C . LEU A 1 190 ? 2.334 -11.659 -12.116 1.00 95.31 190 LEU A C 1
ATOM 1491 O O . LEU A 1 190 ? 2.787 -12.796 -12.264 1.00 95.31 190 LEU A O 1
ATOM 1495 N N . GLN A 1 191 ? 3.028 -10.583 -12.451 1.00 96.50 191 GLN A N 1
ATOM 1496 C CA . GLN A 1 191 ? 4.449 -10.599 -12.770 1.00 96.50 191 GLN A CA 1
ATOM 1497 C C . GLN A 1 191 ? 5.128 -9.397 -12.113 1.00 96.50 191 GLN A C 1
ATOM 1499 O O . GLN A 1 191 ? 4.471 -8.416 -11.759 1.00 96.50 191 GLN A O 1
ATOM 1504 N N . ILE A 1 192 ? 6.446 -9.469 -11.973 1.00 97.94 192 ILE A N 1
ATOM 1505 C CA . ILE A 1 192 ? 7.272 -8.339 -11.561 1.00 97.94 192 ILE A CA 1
ATOM 1506 C C . ILE A 1 192 ? 8.012 -7.823 -12.784 1.00 97.94 192 ILE A C 1
ATOM 1508 O O . ILE A 1 192 ? 8.734 -8.565 -13.441 1.00 97.94 192 ILE A O 1
ATOM 1512 N N . GLN A 1 193 ? 7.840 -6.547 -13.086 1.00 97.88 193 GLN A N 1
ATOM 1513 C CA . GLN A 1 193 ? 8.597 -5.850 -14.107 1.00 97.88 193 GLN A CA 1
ATOM 1514 C C . GLN A 1 193 ? 9.830 -5.215 -13.462 1.00 97.88 193 GLN A C 1
ATOM 1516 O O . GLN A 1 193 ? 9.702 -4.265 -12.693 1.00 97.88 193 GLN A O 1
ATOM 1521 N N . GLN A 1 194 ? 11.020 -5.735 -13.760 1.00 98.06 194 GLN A N 1
ATOM 1522 C CA . GLN A 1 194 ? 12.284 -5.113 -13.365 1.00 98.06 194 GLN A CA 1
ATOM 1523 C C . GLN A 1 194 ? 12.661 -4.005 -14.352 1.00 98.06 194 GLN A C 1
ATOM 1525 O O . GLN A 1 194 ? 12.472 -4.161 -15.563 1.00 98.06 194 GLN A O 1
ATOM 1530 N N . PHE A 1 195 ? 13.261 -2.947 -13.812 1.00 97.81 195 PHE A N 1
ATOM 1531 C CA . PHE A 1 195 ? 13.874 -1.825 -14.510 1.00 97.81 195 PHE A CA 1
ATOM 1532 C C . PHE A 1 195 ? 15.319 -1.652 -14.033 1.00 97.81 195 PHE A C 1
ATOM 1534 O O . PHE A 1 195 ? 15.577 -1.684 -12.829 1.00 97.81 195 PHE A O 1
ATOM 1541 N N . GLY A 1 196 ? 16.259 -1.456 -14.955 1.00 95.75 196 GLY A N 1
ATOM 1542 C CA . GLY A 1 196 ? 17.683 -1.357 -14.622 1.00 95.75 196 GLY A CA 1
ATOM 1543 C C . GLY A 1 196 ? 18.347 -2.714 -14.341 1.00 95.75 196 GLY A C 1
ATOM 1544 O O . GLY A 1 196 ? 17.764 -3.780 -14.557 1.00 95.75 196 GLY A O 1
ATOM 1545 N N . ALA A 1 197 ? 19.607 -2.682 -13.900 1.00 93.50 197 ALA A N 1
ATOM 1546 C CA . ALA A 1 197 ? 20.453 -3.874 -13.787 1.00 93.50 197 ALA A CA 1
ATOM 1547 C C . ALA A 1 197 ? 20.281 -4.629 -12.455 1.00 93.50 197 ALA A C 1
ATOM 1549 O O . ALA A 1 197 ? 20.409 -5.856 -12.426 1.00 93.50 197 ALA A O 1
ATOM 1550 N N . GLY A 1 198 ? 19.975 -3.913 -11.372 1.00 94.25 198 GLY A N 1
ATOM 1551 C CA . GLY A 1 198 ? 19.838 -4.453 -10.021 1.00 94.25 198 GLY A CA 1
ATOM 1552 C C . GLY A 1 198 ? 18.618 -5.360 -9.842 1.00 94.25 198 GLY A C 1
ATOM 1553 O O . GLY A 1 198 ? 17.543 -5.111 -10.389 1.00 94.25 198 GLY A O 1
ATOM 1554 N N . LEU A 1 199 ? 18.783 -6.420 -9.045 1.00 96.88 199 LEU A N 1
ATOM 1555 C CA . LEU A 1 199 ? 17.745 -7.427 -8.777 1.00 96.88 199 LEU A CA 1
ATOM 1556 C C . LEU A 1 199 ? 17.066 -7.271 -7.413 1.00 96.88 199 LEU A C 1
ATOM 1558 O O . LEU A 1 199 ? 16.065 -7.941 -7.158 1.00 96.88 199 LEU A O 1
ATOM 1562 N N . ASP A 1 200 ? 17.590 -6.422 -6.533 1.00 97.25 200 ASP A N 1
ATOM 1563 C CA . ASP A 1 200 ? 17.190 -6.406 -5.124 1.00 97.25 200 ASP A CA 1
ATOM 1564 C C . ASP A 1 200 ? 15.742 -5.956 -4.939 1.00 97.25 200 ASP A C 1
ATOM 1566 O O . ASP A 1 200 ? 14.968 -6.653 -4.281 1.00 97.25 200 ASP A O 1
ATOM 1570 N N . SER A 1 201 ? 15.327 -4.882 -5.618 1.00 98.12 201 SER A N 1
ATOM 1571 C CA . SER A 1 201 ? 13.933 -4.418 -5.622 1.00 98.12 201 SER A CA 1
ATOM 1572 C C . SER A 1 201 ? 12.973 -5.500 -6.132 1.00 98.12 201 SER A C 1
ATOM 1574 O O . SER A 1 201 ? 11.909 -5.713 -5.551 1.00 98.12 201 SER A O 1
ATOM 1576 N N . ALA A 1 202 ? 13.359 -6.242 -7.178 1.00 98.25 202 ALA A N 1
ATOM 1577 C CA . ALA A 1 202 ? 12.539 -7.320 -7.733 1.00 98.25 202 ALA A CA 1
ATOM 1578 C C . ALA A 1 202 ? 12.436 -8.513 -6.772 1.00 98.25 202 ALA A C 1
ATOM 1580 O O . ALA A 1 202 ? 11.345 -9.040 -6.561 1.00 98.25 202 ALA A O 1
ATOM 1581 N N . ARG A 1 203 ? 13.547 -8.916 -6.142 1.00 98.38 203 ARG A N 1
ATOM 1582 C CA . ARG A 1 203 ? 13.574 -9.992 -5.138 1.00 98.38 203 ARG A CA 1
ATOM 1583 C C . ARG A 1 203 ? 12.773 -9.630 -3.892 1.00 98.38 203 ARG A C 1
ATOM 1585 O O . ARG A 1 203 ? 12.009 -10.463 -3.413 1.00 98.38 203 ARG A O 1
ATOM 1592 N N . ARG A 1 204 ? 12.909 -8.397 -3.397 1.00 98.19 204 ARG A N 1
ATOM 1593 C CA . ARG A 1 204 ? 12.159 -7.886 -2.241 1.00 98.19 204 ARG A CA 1
ATOM 1594 C C . ARG A 1 204 ? 10.661 -7.881 -2.528 1.00 98.19 204 ARG A C 1
ATOM 1596 O O . ARG A 1 204 ? 9.895 -8.462 -1.764 1.00 98.19 204 ARG A O 1
ATOM 1603 N N . LEU A 1 205 ? 10.252 -7.345 -3.679 1.00 98.31 205 LEU A N 1
ATOM 1604 C CA . LEU A 1 205 ? 8.849 -7.339 -4.095 1.00 98.31 205 LEU A CA 1
ATOM 1605 C C . LEU A 1 205 ? 8.289 -8.762 -4.281 1.00 98.31 205 LEU A C 1
ATOM 1607 O O . LEU A 1 205 ? 7.190 -9.054 -3.811 1.00 98.31 205 LEU A O 1
ATOM 1611 N N . ALA A 1 206 ? 9.060 -9.677 -4.881 1.00 98.44 206 ALA A N 1
ATOM 1612 C CA . ALA A 1 206 ? 8.683 -11.089 -5.001 1.00 98.44 206 ALA A CA 1
ATOM 1613 C C . ALA A 1 206 ? 8.524 -11.761 -3.632 1.00 98.44 206 ALA A C 1
ATOM 1615 O O . ALA A 1 206 ? 7.558 -12.490 -3.409 1.00 98.44 206 ALA A O 1
ATOM 1616 N N . GLY A 1 207 ? 9.453 -11.502 -2.708 1.00 98.38 207 GLY A N 1
ATOM 1617 C CA . GLY A 1 207 ? 9.416 -12.003 -1.338 1.00 98.38 207 GLY A CA 1
ATOM 1618 C C . GLY A 1 207 ? 8.160 -11.557 -0.592 1.00 98.38 207 GLY A C 1
ATOM 1619 O O . GLY A 1 207 ? 7.500 -12.385 0.030 1.00 98.38 207 GLY A O 1
ATOM 1620 N N . LEU A 1 208 ? 7.771 -10.286 -0.725 1.00 98.12 208 LEU A N 1
ATOM 1621 C CA . LEU A 1 208 ? 6.556 -9.743 -0.110 1.00 98.12 208 LEU A CA 1
ATOM 1622 C C . LEU A 1 208 ? 5.281 -10.415 -0.640 1.00 98.12 208 LEU A C 1
ATOM 1624 O O . LEU A 1 208 ? 4.415 -10.802 0.148 1.00 98.12 208 LEU A O 1
ATOM 1628 N N . VAL A 1 209 ? 5.177 -10.598 -1.961 1.00 98.25 209 VAL A N 1
ATOM 1629 C CA . VAL A 1 209 ? 4.031 -11.279 -2.587 1.00 98.25 209 VAL A CA 1
ATOM 1630 C C . VAL A 1 209 ? 3.983 -12.762 -2.197 1.00 98.25 209 VAL A C 1
ATOM 1632 O O . VAL A 1 209 ? 2.914 -13.290 -1.889 1.00 98.25 209 VAL A O 1
ATOM 1635 N N . ASN A 1 210 ? 5.127 -13.449 -2.189 1.00 97.75 210 ASN A N 1
ATOM 1636 C CA . ASN A 1 210 ? 5.194 -14.854 -1.787 1.00 97.75 210 ASN A CA 1
ATOM 1637 C C . ASN A 1 210 ? 4.855 -15.028 -0.304 1.00 97.75 210 ASN A C 1
ATOM 1639 O O . ASN A 1 210 ? 4.117 -15.947 0.038 1.00 97.75 210 ASN A O 1
ATOM 1643 N N . SER A 1 211 ? 5.325 -14.122 0.556 1.00 96.88 211 SER A N 1
ATOM 1644 C CA . SER A 1 211 ? 4.976 -14.102 1.977 1.00 96.88 211 SER A CA 1
ATOM 1645 C C . SER A 1 211 ? 3.467 -13.944 2.168 1.00 96.88 211 SER A C 1
ATOM 1647 O O . SER A 1 211 ? 2.859 -14.745 2.874 1.00 96.88 211 SER A O 1
ATOM 1649 N N . TRP A 1 212 ? 2.819 -13.011 1.460 1.00 96.81 212 TRP A N 1
ATOM 1650 C CA . TRP A 1 212 ? 1.355 -12.881 1.473 1.00 96.81 212 TRP A CA 1
ATOM 1651 C C . TRP A 1 212 ? 0.642 -14.186 1.092 1.00 96.81 212 TRP A C 1
ATOM 1653 O O . TRP A 1 212 ? -0.300 -14.611 1.764 1.00 96.81 212 TRP A O 1
ATOM 1663 N N . ALA A 1 213 ? 1.103 -14.844 0.025 1.00 96.31 213 ALA A N 1
ATOM 1664 C CA . ALA A 1 213 ? 0.528 -16.105 -0.427 1.00 96.31 213 ALA A CA 1
ATOM 1665 C C . ALA A 1 213 ? 0.724 -17.237 0.600 1.00 96.31 213 ALA A C 1
ATOM 1667 O O . ALA A 1 213 ? -0.209 -18.003 0.838 1.00 96.31 213 ALA A O 1
ATOM 1668 N N . GLN A 1 214 ? 1.898 -17.315 1.234 1.00 95.19 214 GLN A N 1
ATOM 1669 C CA . GLN A 1 214 ? 2.217 -18.291 2.284 1.00 95.19 214 GLN A CA 1
ATOM 1670 C C . GLN A 1 214 ? 1.390 -18.080 3.561 1.00 95.19 214 GLN A C 1
ATOM 1672 O O . GLN A 1 214 ? 1.049 -19.054 4.224 1.00 95.19 214 GLN A O 1
ATOM 1677 N N . HIS A 1 215 ? 0.990 -16.841 3.861 1.00 94.56 215 HIS A N 1
ATOM 1678 C CA . HIS A 1 215 ? 0.086 -16.509 4.972 1.00 94.56 215 HIS A CA 1
ATOM 1679 C C . HIS A 1 215 ? -1.401 -16.742 4.641 1.00 94.56 215 HIS A C 1
ATOM 1681 O O . HIS A 1 215 ? -2.284 -16.229 5.324 1.00 94.56 215 HIS A O 1
ATOM 1687 N N . GLY A 1 216 ? -1.708 -17.488 3.575 1.00 95.62 216 GLY A N 1
ATOM 1688 C CA . GLY A 1 216 ? -3.086 -17.812 3.210 1.00 95.62 216 GLY A CA 1
ATOM 1689 C C . GLY A 1 216 ? -3.859 -16.639 2.606 1.00 95.62 216 GLY A C 1
ATOM 1690 O O . GLY A 1 216 ? -5.086 -16.617 2.688 1.00 95.62 216 GLY A O 1
ATOM 1691 N N . ARG A 1 217 ? -3.156 -15.673 1.993 1.00 95.56 217 ARG A N 1
ATOM 1692 C CA . ARG A 1 217 ? -3.739 -14.534 1.260 1.00 95.56 217 ARG A CA 1
ATOM 1693 C C . ARG A 1 217 ? -4.730 -13.716 2.097 1.00 95.56 217 ARG A C 1
ATOM 1695 O O . ARG A 1 217 ? -5.883 -13.532 1.693 1.00 95.56 217 ARG A O 1
ATOM 1702 N N . PRO A 1 218 ? -4.328 -13.230 3.281 1.00 95.69 218 PRO A N 1
ATOM 1703 C CA . PRO A 1 218 ? -5.265 -12.590 4.183 1.00 95.69 218 PRO A CA 1
ATOM 1704 C C . PRO A 1 218 ? -5.820 -11.298 3.562 1.00 95.69 218 PRO A C 1
ATOM 1706 O O . PRO A 1 218 ? -5.095 -10.509 2.951 1.00 95.69 218 PRO A O 1
ATOM 1709 N N . THR A 1 219 ? -7.130 -11.098 3.705 1.00 95.25 219 THR A N 1
ATOM 1710 C CA . THR A 1 219 ? -7.839 -9.896 3.247 1.00 95.25 219 THR A CA 1
ATOM 1711 C C . THR A 1 219 ? -7.948 -8.883 4.386 1.00 95.25 219 THR A C 1
ATOM 1713 O O . THR A 1 219 ? -7.767 -9.222 5.557 1.00 95.25 219 THR A O 1
ATOM 1716 N N . VAL A 1 220 ? -8.320 -7.638 4.081 1.00 95.56 220 VAL A N 1
ATOM 1717 C CA . VAL A 1 220 ? -8.608 -6.624 5.113 1.00 95.56 220 VAL A CA 1
ATOM 1718 C C . VAL A 1 220 ? -9.763 -7.016 6.035 1.00 95.56 220 VAL A C 1
ATOM 1720 O O . VAL A 1 220 ? -9.798 -6.556 7.164 1.00 95.56 220 VAL A O 1
ATOM 1723 N N . ALA A 1 221 ? -10.665 -7.911 5.616 1.00 94.56 221 ALA A N 1
ATOM 1724 C CA . ALA A 1 221 ? -11.728 -8.417 6.489 1.00 94.56 221 ALA A CA 1
ATOM 1725 C C . ALA A 1 221 ? -11.188 -9.285 7.641 1.00 94.56 221 ALA A C 1
ATOM 1727 O O . ALA A 1 221 ? -11.847 -9.430 8.666 1.00 94.56 221 ALA A O 1
ATOM 1728 N N . ARG A 1 222 ? -9.980 -9.845 7.486 1.00 95.50 222 ARG A N 1
ATOM 1729 C CA . ARG A 1 222 ? -9.253 -10.590 8.530 1.00 95.50 222 ARG A CA 1
ATOM 1730 C C . ARG A 1 222 ? -8.262 -9.709 9.294 1.00 95.50 222 ARG A C 1
ATOM 1732 O O . ARG A 1 222 ? -7.474 -10.221 10.089 1.00 95.50 222 ARG A O 1
ATOM 1739 N N . MET A 1 223 ? -8.246 -8.405 9.023 1.00 96.50 223 MET A N 1
ATOM 1740 C CA . MET 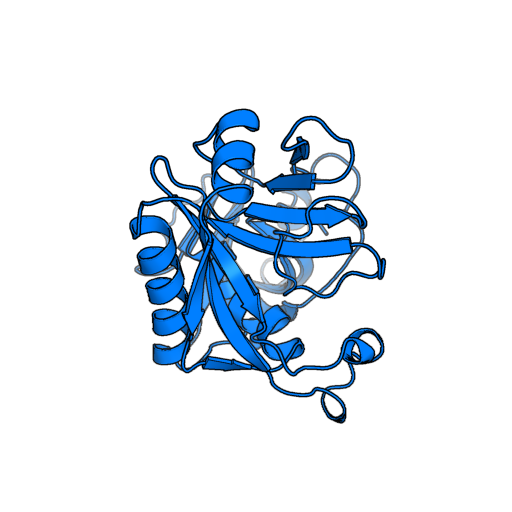A 1 223 ? -7.384 -7.461 9.719 1.00 96.50 223 MET A CA 1
ATOM 1741 C C . MET A 1 223 ? -7.959 -7.156 11.101 1.00 96.50 223 MET A C 1
ATOM 1743 O O . MET A 1 223 ? -9.145 -6.871 11.254 1.00 96.50 223 MET A O 1
ATOM 1747 N N . HIS A 1 224 ? -7.087 -7.163 12.100 1.00 96.38 224 HIS A N 1
ATOM 1748 C CA . HIS A 1 224 ? -7.372 -6.662 13.431 1.00 96.38 224 HIS A CA 1
ATOM 1749 C C . HIS A 1 224 ? -6.557 -5.408 13.676 1.00 96.38 224 HIS A C 1
ATOM 1751 O O . HIS A 1 224 ? -5.351 -5.378 13.426 1.00 96.38 224 HIS A O 1
ATOM 1757 N N . MET A 1 225 ? -7.226 -4.395 14.205 1.00 97.06 225 MET A N 1
ATOM 1758 C CA . MET A 1 225 ? -6.629 -3.126 14.556 1.00 97.06 225 MET A CA 1
ATOM 1759 C C . MET A 1 225 ? -6.879 -2.810 16.022 1.00 97.06 225 MET A C 1
ATOM 1761 O O . MET A 1 225 ? -7.960 -3.050 16.568 1.00 97.06 225 MET A O 1
ATOM 1765 N N . ARG A 1 226 ? -5.865 -2.224 16.640 1.00 96.44 226 ARG A N 1
ATOM 1766 C CA . ARG A 1 226 ? -5.961 -1.544 17.924 1.00 96.44 226 ARG A CA 1
ATOM 1767 C C . ARG A 1 226 ? -5.535 -0.104 17.734 1.00 96.44 226 ARG A C 1
ATOM 1769 O O . ARG A 1 226 ? -4.654 0.164 16.920 1.00 96.44 226 ARG A O 1
ATOM 1776 N N . ALA A 1 227 ? -6.152 0.796 18.476 1.00 96.12 227 ALA A N 1
ATOM 1777 C CA . ALA A 1 227 ? -5.737 2.182 18.544 1.00 96.12 227 ALA A CA 1
ATOM 1778 C C . ALA A 1 227 ? -5.666 2.625 20.006 1.00 96.12 227 ALA A C 1
ATOM 1780 O O . ALA A 1 227 ? -6.488 2.203 20.820 1.00 96.12 227 ALA A O 1
ATOM 1781 N N . GLN A 1 228 ? -4.694 3.473 20.323 1.00 95.06 228 GLN A N 1
ATOM 1782 C CA . GLN A 1 228 ? -4.540 4.128 21.623 1.00 95.06 228 GLN A CA 1
ATOM 1783 C C . GLN A 1 228 ? -4.080 5.568 21.393 1.00 95.06 228 GLN A C 1
ATOM 1785 O O . GLN A 1 228 ? -3.371 5.846 20.422 1.00 95.06 228 GLN A O 1
ATOM 1790 N N . GLN A 1 229 ? -4.476 6.493 22.267 1.00 93.81 229 GLN A N 1
ATOM 1791 C CA . GLN A 1 229 ? -3.966 7.864 22.213 1.00 93.81 229 GLN A CA 1
ATOM 1792 C C . GLN A 1 229 ? -2.449 7.890 22.470 1.00 93.81 229 GLN A C 1
ATOM 1794 O O . GLN A 1 229 ? -1.937 7.136 23.299 1.00 93.81 229 GLN A O 1
ATOM 1799 N N . GLN A 1 230 ? -1.727 8.767 21.769 1.00 89.81 230 GLN A N 1
ATOM 1800 C CA . GLN A 1 230 ? -0.299 8.988 22.013 1.00 89.81 230 GLN A CA 1
ATOM 1801 C C . GLN A 1 230 ? -0.058 9.403 23.472 1.00 89.81 230 GLN A C 1
ATOM 1803 O O . GLN A 1 230 ? -0.822 10.183 24.039 1.00 89.81 230 GLN A O 1
ATOM 1808 N N . GLY A 1 231 ? 1.011 8.878 24.073 1.00 82.31 231 GLY A N 1
ATOM 1809 C CA . GLY A 1 231 ? 1.343 9.098 25.487 1.00 82.31 231 GLY A CA 1
ATOM 1810 C C . GLY A 1 231 ? 0.644 8.157 26.477 1.00 82.31 231 GLY A C 1
ATOM 1811 O O . GLY A 1 231 ? 0.961 8.207 27.662 1.00 82.31 231 GLY A O 1
ATOM 1812 N N . GLY A 1 232 ? -0.260 7.283 26.016 1.00 78.25 232 GLY A N 1
ATOM 1813 C CA . GLY A 1 232 ? -0.793 6.190 26.831 1.00 78.25 232 GLY A CA 1
ATOM 1814 C C . GLY A 1 232 ? 0.287 5.172 27.215 1.00 78.25 232 GLY A C 1
ATOM 1815 O O . GLY A 1 232 ? 1.232 4.933 26.460 1.00 78.25 232 GLY A O 1
ATOM 1816 N N . ALA A 1 233 ? 0.153 4.566 28.397 1.00 64.44 233 ALA A N 1
ATOM 1817 C CA . ALA A 1 233 ? 1.025 3.478 28.826 1.00 64.44 233 ALA A CA 1
ATOM 1818 C C . ALA A 1 233 ? 0.615 2.194 28.091 1.00 64.44 233 ALA A C 1
ATOM 1820 O O . ALA A 1 233 ? -0.492 1.689 28.273 1.00 64.44 233 ALA A O 1
ATOM 1821 N N . GLY A 1 234 ? 1.488 1.681 27.229 1.00 68.00 234 GLY A N 1
ATOM 1822 C CA . GLY A 1 234 ? 1.212 0.464 26.478 1.00 68.00 234 GLY A CA 1
ATOM 1823 C C . GLY A 1 234 ? 2.246 0.213 25.393 1.00 68.00 234 GLY A C 1
ATOM 1824 O O . GLY A 1 234 ? 2.306 0.937 24.396 1.00 68.00 234 GLY A O 1
ATOM 1825 N N . ASP A 1 235 ? 3.035 -0.843 25.573 1.00 72.56 235 ASP A N 1
ATOM 1826 C CA . ASP A 1 235 ? 3.751 -1.434 24.452 1.00 72.56 235 ASP A CA 1
ATOM 1827 C C . ASP A 1 235 ? 2.753 -2.185 23.571 1.00 72.56 235 ASP A C 1
ATOM 1829 O O . ASP A 1 235 ? 1.811 -2.829 24.045 1.00 72.56 235 ASP A O 1
ATOM 1833 N N . GLY A 1 236 ? 2.962 -2.086 22.261 1.00 76.69 236 GLY A N 1
ATOM 1834 C CA . GLY A 1 236 ? 2.177 -2.834 21.295 1.00 76.69 236 GLY A CA 1
ATOM 1835 C C . GLY A 1 236 ? 2.260 -4.337 21.534 1.00 76.69 236 GLY A C 1
ATOM 1836 O O . GLY A 1 236 ? 3.295 -4.831 21.987 1.00 76.69 236 GLY A O 1
ATOM 1837 N N . PRO A 1 237 ? 1.221 -5.110 21.179 1.00 84.62 237 PRO A N 1
ATOM 1838 C CA . PRO A 1 237 ? 1.344 -6.554 21.234 1.00 84.62 237 PRO A CA 1
ATOM 1839 C C . PRO A 1 237 ? 2.454 -7.017 20.276 1.00 84.62 237 PRO A C 1
ATOM 1841 O O . PRO A 1 237 ? 2.539 -6.558 19.134 1.00 84.62 237 PRO A O 1
ATOM 1844 N N . ALA A 1 238 ? 3.298 -7.943 20.734 1.00 86.56 238 ALA A N 1
ATOM 1845 C CA . ALA A 1 238 ? 4.425 -8.439 19.950 1.00 86.56 238 ALA A CA 1
ATOM 1846 C C . ALA A 1 238 ? 3.977 -8.978 18.577 1.00 86.56 238 ALA A C 1
ATOM 1848 O O . ALA A 1 238 ? 2.972 -9.685 18.465 1.00 86.56 238 ALA A O 1
ATOM 1849 N N . GLY A 1 239 ? 4.732 -8.637 17.529 1.00 87.75 239 GLY A N 1
ATOM 1850 C CA . GLY A 1 239 ? 4.461 -9.066 16.153 1.00 87.75 239 GLY A CA 1
ATOM 1851 C C . GLY A 1 239 ? 3.354 -8.291 15.429 1.00 87.75 239 GLY A C 1
ATOM 1852 O O . GLY A 1 239 ? 3.002 -8.659 14.311 1.00 87.75 239 GLY A O 1
ATOM 1853 N N . TRP A 1 240 ? 2.797 -7.234 16.029 1.00 93.62 240 TRP A N 1
ATOM 1854 C CA . TRP A 1 240 ? 1.879 -6.332 15.334 1.00 93.62 240 TRP A CA 1
ATOM 1855 C C . TRP A 1 240 ? 2.655 -5.206 14.655 1.00 93.62 240 TRP A C 1
ATOM 1857 O O . TRP A 1 240 ? 3.598 -4.652 15.219 1.00 93.62 240 TRP A O 1
ATOM 1867 N N . LEU A 1 241 ? 2.219 -4.831 13.456 1.00 94.19 241 LEU A N 1
ATOM 1868 C CA . LEU A 1 241 ? 2.724 -3.651 12.769 1.00 94.19 241 LEU A CA 1
ATOM 1869 C C . LEU A 1 241 ? 2.245 -2.402 13.508 1.00 94.19 241 LEU A C 1
ATOM 1871 O O . LEU A 1 241 ? 1.041 -2.228 13.695 1.00 94.19 241 LEU A O 1
ATOM 1875 N N . GLN A 1 242 ? 3.172 -1.524 13.879 1.00 94.56 242 GLN A N 1
ATOM 1876 C CA . GLN A 1 242 ? 2.861 -0.248 14.513 1.00 94.56 242 GLN A CA 1
ATOM 1877 C C . GLN A 1 242 ? 2.849 0.889 13.485 1.00 94.56 242 GLN A C 1
ATOM 1879 O O . GLN A 1 242 ? 3.759 1.003 12.666 1.00 94.56 242 GLN A O 1
ATOM 1884 N N . ILE A 1 243 ? 1.834 1.752 13.554 1.00 92.88 243 ILE A N 1
ATOM 1885 C CA . ILE A 1 243 ? 1.765 3.012 12.807 1.00 92.88 243 ILE A CA 1
ATOM 1886 C C . ILE A 1 243 ? 1.516 4.139 13.802 1.00 92.88 243 ILE A C 1
ATOM 1888 O O . ILE A 1 243 ? 0.455 4.206 14.423 1.00 92.88 243 ILE A O 1
ATOM 1892 N N . ASP A 1 244 ? 2.476 5.049 13.919 1.00 92.56 244 ASP A N 1
ATOM 1893 C CA . ASP A 1 244 ? 2.348 6.241 14.749 1.00 92.56 244 ASP A CA 1
ATOM 1894 C C . ASP A 1 244 ? 1.787 7.423 13.949 1.00 92.56 244 ASP A C 1
ATOM 1896 O O . ASP A 1 244 ? 2.251 7.756 12.855 1.00 92.56 244 ASP A O 1
ATOM 1900 N N . ARG A 1 245 ? 0.776 8.076 14.521 1.00 91.94 245 ARG A N 1
ATOM 1901 C CA . ARG A 1 245 ? 0.234 9.370 14.094 1.00 91.94 245 ARG A CA 1
ATOM 1902 C C . ARG A 1 245 ? 0.423 10.409 15.200 1.00 91.94 245 ARG A C 1
ATOM 1904 O O . ARG A 1 245 ? 0.734 10.025 16.329 1.00 91.94 245 ARG A O 1
ATOM 1911 N N . PRO A 1 246 ? 0.218 11.709 14.910 1.00 91.06 246 PRO A N 1
ATOM 1912 C CA . PRO A 1 246 ? 0.370 12.764 15.908 1.00 91.06 246 PRO A CA 1
ATOM 1913 C C . PRO A 1 246 ? -0.439 12.547 17.192 1.00 91.06 246 PRO A C 1
ATOM 1915 O O . PRO A 1 246 ? 0.040 12.904 18.263 1.00 91.06 246 PRO A O 1
ATOM 1918 N N . THR A 1 247 ? -1.643 11.970 17.105 1.00 92.56 247 THR A N 1
ATOM 1919 C CA . THR A 1 247 ? -2.524 11.785 18.272 1.00 92.56 247 THR A CA 1
ATOM 1920 C C . THR A 1 247 ? -2.865 10.337 18.590 1.00 92.56 247 THR A C 1
ATOM 1922 O O . THR A 1 247 ? -3.235 10.056 19.729 1.00 92.56 247 THR A O 1
ATOM 1925 N N . THR A 1 248 ? -2.690 9.411 17.646 1.00 94.50 248 THR A N 1
ATOM 1926 C CA . THR A 1 248 ? -3.012 7.990 17.839 1.00 94.50 248 THR A CA 1
ATOM 1927 C C . THR A 1 248 ? -1.848 7.093 17.435 1.00 94.50 248 THR A C 1
ATOM 1929 O O . THR A 1 248 ? -1.177 7.324 16.430 1.00 94.50 248 THR A O 1
ATOM 1932 N N . ARG A 1 249 ? -1.636 6.021 18.192 1.00 95.56 249 ARG A N 1
ATOM 1933 C CA . ARG A 1 249 ? -0.829 4.872 17.787 1.00 95.56 249 ARG A CA 1
ATOM 1934 C C . ARG A 1 249 ? -1.757 3.742 17.368 1.00 95.56 249 ARG A C 1
ATOM 1936 O O . ARG A 1 249 ? -2.670 3.386 18.112 1.00 95.56 249 ARG A O 1
ATOM 1943 N N . PHE A 1 250 ? -1.522 3.183 16.187 1.00 95.75 250 PHE A N 1
ATOM 1944 C CA . PHE A 1 250 ? -2.244 2.021 15.681 1.00 95.75 250 PHE A CA 1
ATOM 1945 C C . PHE A 1 250 ? -1.361 0.782 15.726 1.00 95.75 250 PHE A C 1
ATOM 1947 O O . PHE A 1 250 ? -0.189 0.845 15.360 1.00 95.75 250 PHE A O 1
ATOM 1954 N N . TRP A 1 251 ? -1.954 -0.355 16.075 1.00 96.38 251 TRP A N 1
ATOM 1955 C CA . TRP A 1 251 ? -1.358 -1.670 15.866 1.00 96.38 251 TRP A CA 1
ATOM 1956 C C . TRP A 1 251 ? -2.232 -2.480 14.936 1.00 96.38 251 TRP A C 1
ATOM 1958 O O . TRP A 1 251 ? -3.452 -2.518 15.101 1.00 96.38 251 TRP A O 1
ATOM 1968 N N . ILE A 1 252 ? -1.603 -3.163 13.987 1.00 96.12 252 ILE A N 1
ATOM 1969 C CA . ILE A 1 252 ? -2.287 -3.913 12.943 1.00 96.12 252 ILE A CA 1
ATOM 1970 C C . ILE A 1 252 ? -1.702 -5.317 12.852 1.00 96.12 252 ILE A C 1
ATOM 1972 O O . ILE A 1 252 ? -0.487 -5.507 12.855 1.00 96.12 252 ILE A O 1
ATOM 1976 N N . ARG A 1 253 ? -2.579 -6.308 12.716 1.00 94.88 253 ARG A N 1
ATOM 1977 C CA . ARG A 1 253 ? -2.209 -7.659 12.291 1.00 94.88 253 ARG A CA 1
ATOM 1978 C C . ARG A 1 253 ? -3.294 -8.256 11.410 1.00 94.88 253 ARG A C 1
ATOM 1980 O O . ARG A 1 253 ? -4.437 -7.804 11.437 1.00 94.88 253 ARG A O 1
ATOM 1987 N N . TRP A 1 254 ? -2.968 -9.337 10.720 1.00 93.88 254 TRP A N 1
ATOM 1988 C CA . TRP A 1 254 ? -3.968 -10.223 10.134 1.00 93.88 254 TRP A CA 1
ATOM 1989 C C . TRP A 1 254 ? -4.154 -11.446 11.025 1.00 93.88 254 TRP A C 1
ATOM 1991 O O . TRP A 1 254 ? -3.197 -11.924 11.636 1.00 93.88 254 TRP A O 1
ATOM 2001 N N . ALA A 1 255 ? -5.390 -11.930 11.135 1.00 85.12 255 ALA A N 1
ATOM 2002 C CA . ALA A 1 255 ? -5.646 -13.230 11.738 1.00 85.12 255 ALA A CA 1
ATOM 2003 C C . ALA A 1 255 ? -4.984 -14.340 10.896 1.00 85.12 255 ALA A C 1
ATOM 2005 O O . ALA A 1 255 ? -5.066 -14.260 9.664 1.00 85.12 255 ALA A O 1
ATOM 2006 N N . PRO A 1 256 ? -4.362 -15.351 11.536 1.00 70.62 256 PRO A N 1
ATOM 2007 C CA . PRO A 1 256 ? -3.884 -16.552 10.851 1.00 70.62 256 PRO A CA 1
ATOM 2008 C C . PRO A 1 256 ? -5.043 -17.282 10.180 1.00 70.62 256 PRO A C 1
ATOM 2010 O O . PRO A 1 256 ? -6.173 -17.216 10.724 1.00 70.62 256 PRO A O 1
#

Foldseek 3Di:
DFQDDDPVVVVVADQQGKDWDWHQYALRQTWTFIWTHHHQKTKTPFIFGDDDDADDDPRSDDFFDWDAADDDPWKIKTAPDDAPDDSDQVNCQLPDDKDKAFDPDKDWLCLVSFFQVVLCCLVPRNKIKIKGFPPPRPSQAADHADPDLRMGIWIKRDDDQKIKTKHFDPDDDSVQNPDPPPVPIDMTTIMIMMTGDDCPNVVVSNVSNVVCVVVVRFGRRQKIKMKGFPPDPDDDDPPWRWDDDPTMIMTMDGDD

pLDDT: mean 89.92, std 10.52, range [50.59, 98.5]

Radius of gyration: 19.11 Å; chains: 1; bounding box: 40×39×54 Å

Secondary structure (DSSP, 8-state):
-BSS--HHHHHHS-TT-EEEEEEE-GGG-EEEEEEEEETTEEEEEEEEE--PPPPPSTT--PPPEEEE-SSSTTEEEEESS--SS-HHHHHHHHHS-EEEEEEEEEE-HHHIIIIIHHHHHHH-TT-EEEEEETTS-TTSPP-S--SSTTEEEEEEE--SSEEEEEEEPS-S-GGGGG---GGG---EEEEEEEEES--HHHHHHHHHHHHHHHTT---GGGEEEEEEETT-S-PPPTTPEEEE-SSEEEEEEE--

Sequence (256 aa):
AADDIPPAWWSQLTLTGRIAMPLILVANLQLFVTFDRRGEELISTQVSPTAFIRLRGAHEGGGFKRTAVGPGQGVFVRYGTPPPLSPEALYEQLTGQQRPHPMQVRLTPWELQTALLPWLLLQEPELVYLQAREPAGPFVPDLLYEQDPRLKSTLLLAGPDGSAALARREGVSDKLRKSFAPEEQQTFHLQIQQFGAGLDSARRLAGLVNSWAQHGRPTVARMHMRAQQQGGAGDGPAGWLQIDRPTTRFWIRWAP